Protein AF-A0A1F6BL00-F1 (afdb_monomer_lite)

Secondary structure (DSSP, 8-state):
-PPPGGGG--TTTTPPPHHHHHHHHHHHHHHHHHHHTT-HHHHHHHHHHS---HHHHHHHHHHHHT-HHHHHHHHHHHHHHHHHHHHHHHHHHHHTT--TTGGGSSS---HHHHHHHHHHHHHHHHHHHHHHHTTSS-THHHHHHHHHHHHHHHHHHHHHHHTT-HHHHHHHHHHHHHHHHHHHHHHHHHHHHHHHHHHHHHHHH-

Organism: NCBI:txid1798468

Foldseek 3Di:
DQDDPVVLDDLVVLDDDPVLLQLLLQLLLQLLVCVLVVHVVSNLVSLLRHRQLLLLLQLLSCVLVVPVVSVVSSVVVVVSSLVSLLQSLLVNLQPVPDDLPSLPDRDPLDPVVLLVLLVVLLQLLLQVLQCVLVVVDHSRRNSSSLCSQANNLSSQLSSCVNNVVVVSVVSSVVSNVSSSVSNSNSNNNSNVVSVVVVVVVVVVPD

pLDDT: mean 85.07, std 12.09, range [35.0, 98.19]

InterPro domains:
  IPR005240 Protein of unknown function DUF389 [PF04087] (48-184)

Radius of gyration: 17.92 Å; chains: 1; bounding box: 44×37×56 Å

Structure (mmCIF, N/CA/C/O backbone):
data_AF-A0A1F6BL00-F1
#
_entry.id   AF-A0A1F6BL00-F1
#
loop_
_atom_site.group_PDB
_atom_site.id
_atom_site.type_symbol
_atom_site.label_atom_id
_atom_site.label_alt_id
_atom_site.label_comp_id
_atom_site.label_asym_id
_atom_site.label_entity_id
_atom_site.label_seq_id
_atom_site.pdbx_PDB_ins_code
_atom_site.Cartn_x
_atom_site.Cartn_y
_atom_site.Cartn_z
_atom_site.occupancy
_atom_site.B_iso_or_equiv
_atom_site.auth_seq_id
_atom_site.auth_comp_id
_atom_site.auth_asym_id
_atom_site.auth_atom_id
_atom_site.pdbx_PDB_model_num
ATOM 1 N N . MET A 1 1 ? -15.575 8.554 29.817 1.00 35.00 1 MET A N 1
ATOM 2 C CA . MET A 1 1 ? -16.324 8.375 28.561 1.00 35.00 1 MET A CA 1
ATOM 3 C C . MET A 1 1 ? -15.319 7.910 27.518 1.00 35.00 1 MET A C 1
ATOM 5 O O . MET A 1 1 ? -14.426 8.695 27.213 1.00 35.00 1 MET A O 1
ATOM 9 N N . PRO A 1 2 ? -15.315 6.637 27.094 1.00 46.78 2 PRO A N 1
ATOM 10 C CA . PRO A 1 2 ? -14.475 6.239 25.970 1.00 46.78 2 PRO A CA 1
ATOM 11 C C . PRO A 1 2 ? -14.929 7.038 24.741 1.00 46.78 2 PRO A C 1
ATOM 13 O O . PRO A 1 2 ? -16.114 7.071 24.423 1.00 46.78 2 PRO A O 1
ATOM 16 N N . GLN A 1 3 ? -14.002 7.770 24.126 1.00 57.25 3 GLN A N 1
ATOM 17 C CA . GLN A 1 3 ? -14.243 8.497 22.879 1.00 57.25 3 GLN A CA 1
ATOM 18 C C . GLN A 1 3 ? -14.673 7.508 21.795 1.00 57.25 3 GLN A C 1
ATOM 20 O O . GLN A 1 3 ? -14.002 6.490 21.608 1.00 57.25 3 GLN A O 1
ATOM 25 N N . SER A 1 4 ? -15.774 7.790 21.096 1.00 75.00 4 SER A N 1
ATOM 26 C CA . SER A 1 4 ? -16.361 6.848 20.142 1.00 75.00 4 SER A CA 1
ATOM 27 C C . SER A 1 4 ? -15.421 6.595 18.954 1.00 75.00 4 SER A C 1
ATOM 29 O O . SER A 1 4 ? -14.633 7.457 18.556 1.00 75.00 4 SER A O 1
ATOM 31 N N . LEU A 1 5 ? -15.515 5.408 18.342 1.00 81.12 5 LEU A N 1
ATOM 32 C CA . LEU A 1 5 ? -14.782 5.067 17.110 1.00 81.12 5 LEU A CA 1
ATOM 33 C C . LEU A 1 5 ? -15.033 6.059 15.955 1.00 81.12 5 LEU A C 1
ATOM 35 O O . LEU A 1 5 ? -14.251 6.102 15.010 1.00 81.12 5 LEU A O 1
ATOM 39 N N . GLU A 1 6 ? -16.098 6.857 16.022 1.00 77.06 6 GLU A N 1
ATOM 40 C CA . GLU A 1 6 ? -16.396 7.918 15.055 1.00 77.06 6 GLU A CA 1
ATOM 41 C C . GLU A 1 6 ? -15.371 9.059 15.120 1.00 77.06 6 GLU A C 1
ATOM 43 O O . GLU A 1 6 ? -14.956 9.564 14.083 1.00 77.06 6 GLU A O 1
ATOM 48 N N . GLU A 1 7 ? -14.864 9.392 16.312 1.00 78.94 7 GLU A N 1
ATOM 49 C CA . GLU A 1 7 ? -13.822 10.415 16.495 1.00 78.94 7 GLU A CA 1
ATOM 50 C C . GLU A 1 7 ? -12.454 9.980 15.948 1.00 78.94 7 GLU A C 1
ATOM 52 O O . GLU A 1 7 ? -11.500 10.756 15.916 1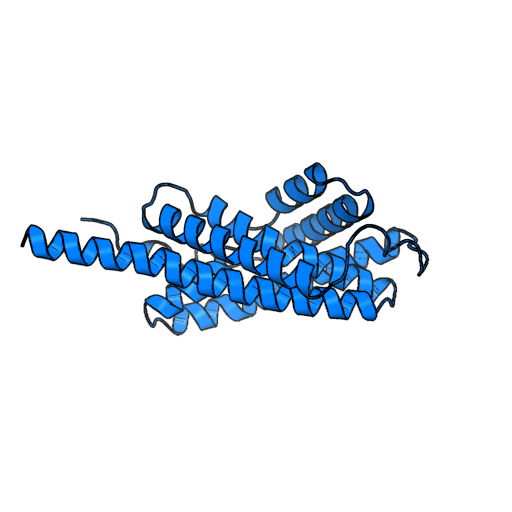.00 78.94 7 GLU A O 1
ATOM 57 N N . LEU A 1 8 ? -12.305 8.706 15.579 1.00 77.56 8 LEU A N 1
ATOM 58 C CA . LEU A 1 8 ? -11.061 8.177 15.035 1.00 77.56 8 LEU A CA 1
ATOM 59 C C . LEU A 1 8 ? -10.798 8.675 13.611 1.00 77.56 8 LEU A C 1
ATOM 61 O O . LEU A 1 8 ? -9.647 8.664 13.180 1.00 77.56 8 LEU A O 1
ATOM 65 N N . PHE A 1 9 ? -11.851 9.059 12.882 1.00 73.88 9 PHE A N 1
ATOM 66 C CA . PHE A 1 9 ? -11.748 9.370 11.466 1.00 73.88 9 PHE A CA 1
ATOM 67 C C . PHE A 1 9 ? -12.466 10.666 11.112 1.00 73.88 9 PHE A C 1
ATOM 69 O O . PHE A 1 9 ? -13.669 10.690 10.861 1.00 73.88 9 PHE A O 1
ATOM 76 N N . ASP A 1 10 ? -11.677 11.728 11.003 1.00 77.19 10 ASP A N 1
ATOM 77 C CA . ASP A 1 10 ? -12.111 12.987 10.418 1.00 77.19 10 ASP A CA 1
ATOM 78 C C . ASP A 1 10 ? -11.733 13.008 8.921 1.00 77.19 10 ASP A C 1
ATOM 80 O O . ASP A 1 10 ? -10.543 13.044 8.582 1.00 77.19 10 ASP A O 1
ATOM 84 N N . PRO A 1 11 ? -12.713 12.948 7.999 1.00 68.06 11 PRO A N 1
ATOM 85 C CA . PRO A 1 11 ? -12.434 12.926 6.569 1.00 68.06 11 PRO A CA 1
ATOM 86 C C . PRO A 1 11 ? -11.696 14.174 6.067 1.00 68.06 11 PRO A C 1
ATOM 88 O O . PRO A 1 11 ? -10.937 14.051 5.105 1.00 68.06 11 PRO A O 1
ATOM 91 N N . GLU A 1 12 ? -11.854 15.338 6.706 1.00 68.00 12 GLU A N 1
ATOM 92 C CA . GLU A 1 12 ? -11.144 16.559 6.301 1.00 68.00 12 GLU A CA 1
ATOM 93 C C . GLU A 1 12 ? -9.665 16.493 6.684 1.00 68.00 12 GLU A C 1
ATOM 95 O O . GLU A 1 12 ? -8.792 16.811 5.872 1.00 68.00 12 GLU A O 1
ATOM 100 N N . LYS A 1 13 ? -9.368 15.976 7.881 1.00 71.38 13 LYS A N 1
ATOM 101 C CA . LYS A 1 13 ? -7.996 15.772 8.368 1.00 71.38 13 LYS A CA 1
ATOM 102 C C . LYS A 1 13 ? -7.203 14.783 7.503 1.00 71.38 13 LYS A C 1
ATOM 104 O O . LYS A 1 13 ? -5.979 14.870 7.415 1.00 71.38 13 LYS A O 1
ATOM 109 N N . HIS A 1 14 ? -7.891 13.842 6.859 1.00 71.81 14 HIS A N 1
ATOM 110 C CA . HIS A 1 14 ? -7.279 12.772 6.066 1.00 71.81 14 HIS A CA 1
ATOM 111 C C . HIS A 1 14 ? -7.378 12.981 4.546 1.00 71.81 14 HIS A C 1
ATOM 113 O O . HIS A 1 14 ? -7.077 12.065 3.772 1.00 71.81 14 HIS A O 1
ATOM 119 N N . ALA A 1 15 ? -7.770 14.176 4.096 1.00 72.19 15 ALA A N 1
ATOM 120 C CA . ALA A 1 15 ? -7.833 14.511 2.681 1.00 72.19 15 ALA A CA 1
ATOM 121 C C . ALA A 1 15 ? -6.426 14.643 2.062 1.00 72.19 15 ALA A C 1
ATOM 123 O O . ALA A 1 15 ? -5.598 15.459 2.468 1.00 72.19 15 ALA A O 1
ATOM 124 N N . LEU A 1 16 ? -6.154 13.854 1.019 1.00 78.00 16 LEU A N 1
ATOM 125 C CA . LEU A 1 16 ? -4.871 13.877 0.315 1.00 78.00 16 LEU A CA 1
ATOM 126 C C . LEU A 1 16 ? -4.790 15.055 -0.671 1.00 78.00 16 LEU A C 1
ATOM 128 O O . LEU A 1 16 ? -5.561 15.147 -1.631 1.00 78.00 16 LEU A O 1
ATOM 132 N N . THR A 1 17 ? -3.806 15.927 -0.451 1.00 85.50 17 THR A N 1
ATOM 133 C CA . THR A 1 17 ? -3.470 17.083 -1.309 1.00 85.50 17 THR A CA 1
ATOM 134 C C . THR A 1 17 ? -2.428 16.748 -2.391 1.00 85.50 17 THR A C 1
ATOM 136 O O . THR A 1 17 ? -1.830 15.674 -2.389 1.00 85.50 17 THR A O 1
ATOM 139 N N . GLY A 1 18 ? -2.159 17.693 -3.304 1.00 85.38 18 GLY A N 1
ATOM 140 C CA . GLY A 1 18 ? -1.158 17.556 -4.377 1.00 85.38 18 GLY A CA 1
ATOM 141 C C . GLY A 1 18 ? 0.226 17.095 -3.902 1.00 85.38 18 GLY A C 1
ATOM 142 O O . GLY A 1 18 ? 0.798 16.169 -4.475 1.00 85.38 18 GLY A O 1
ATOM 143 N N . GLY A 1 19 ? 0.733 17.691 -2.816 1.00 88.50 19 GLY A N 1
ATOM 144 C CA . GLY A 1 19 ? 2.036 17.333 -2.244 1.00 88.50 19 GLY A CA 1
ATOM 145 C C . GLY A 1 19 ? 2.097 15.890 -1.739 1.00 88.50 19 GLY A C 1
ATOM 146 O O . GLY A 1 19 ? 3.115 15.223 -1.904 1.00 88.50 19 GLY A O 1
ATOM 147 N N . HIS A 1 20 ? 0.986 15.368 -1.213 1.00 89.75 20 HIS A N 1
ATOM 148 C CA . HIS A 1 20 ? 0.900 13.974 -0.786 1.00 89.75 20 HIS A CA 1
ATOM 149 C C . HIS A 1 20 ? 1.040 13.021 -1.979 1.00 89.75 20 HIS A C 1
ATOM 151 O O . HIS A 1 20 ? 1.825 12.080 -1.916 1.00 89.75 20 HIS A O 1
ATOM 157 N N . TYR A 1 21 ? 0.353 13.279 -3.096 1.00 89.44 21 TYR A N 1
ATOM 158 C CA . TYR A 1 21 ? 0.489 12.439 -4.294 1.00 89.44 21 TYR A CA 1
ATOM 159 C C . TYR A 1 21 ? 1.909 12.475 -4.871 1.00 89.44 21 TYR A C 1
ATOM 161 O O . TYR A 1 21 ? 2.414 11.446 -5.314 1.00 89.44 21 TYR A O 1
ATOM 169 N N . PHE A 1 22 ? 2.579 13.629 -4.821 1.00 91.50 22 PHE A N 1
ATOM 170 C CA . PHE A 1 22 ? 3.981 13.742 -5.227 1.00 91.50 22 PHE A CA 1
ATOM 171 C C . PHE A 1 22 ? 4.908 12.897 -4.340 1.00 91.50 22 PHE A C 1
ATOM 173 O O . PHE A 1 22 ? 5.698 12.106 -4.853 1.00 91.50 22 PHE A O 1
ATOM 180 N N . LEU A 1 23 ? 4.761 12.992 -3.014 1.00 92.12 23 LEU A N 1
ATOM 181 C CA . LEU A 1 23 ? 5.505 12.152 -2.068 1.00 92.12 23 LEU A CA 1
ATOM 182 C C . LEU A 1 23 ? 5.218 10.664 -2.269 1.00 92.12 23 LEU A C 1
ATOM 184 O O . LEU A 1 23 ? 6.126 9.847 -2.165 1.00 92.12 23 LEU A O 1
ATOM 188 N N . LEU A 1 24 ? 3.978 10.303 -2.598 1.00 92.50 24 LEU A N 1
ATOM 189 C CA . LEU A 1 24 ? 3.611 8.921 -2.881 1.00 92.50 24 LEU A CA 1
ATOM 190 C C . LEU A 1 24 ? 4.286 8.394 -4.155 1.00 92.50 24 LEU A C 1
ATOM 192 O O . LEU A 1 24 ? 4.748 7.255 -4.175 1.00 92.50 24 LEU A O 1
ATOM 196 N N . ALA A 1 25 ? 4.391 9.219 -5.199 1.00 93.75 25 ALA A N 1
ATOM 197 C CA . ALA A 1 25 ? 5.130 8.865 -6.406 1.00 93.75 25 ALA A CA 1
ATOM 198 C C . ALA A 1 25 ? 6.631 8.673 -6.115 1.00 93.75 25 ALA A C 1
ATOM 200 O O . ALA A 1 25 ? 7.215 7.684 -6.559 1.00 93.75 25 ALA A O 1
ATOM 201 N N . LEU A 1 26 ? 7.246 9.559 -5.320 1.00 94.56 26 LEU A N 1
ATOM 202 C CA . LEU A 1 26 ? 8.646 9.416 -4.896 1.00 94.56 26 LEU A CA 1
ATOM 203 C C . LEU A 1 26 ? 8.867 8.182 -4.013 1.00 94.56 26 LEU A C 1
ATOM 205 O O . LEU A 1 26 ? 9.818 7.436 -4.227 1.00 94.56 26 LEU A O 1
ATOM 209 N N . SER A 1 27 ? 7.976 7.938 -3.053 1.00 94.38 27 SER A N 1
ATOM 210 C CA . SER A 1 27 ? 7.999 6.744 -2.206 1.00 94.38 27 SER A CA 1
ATOM 211 C C . SER A 1 27 ? 7.933 5.470 -3.048 1.00 94.38 27 SER A C 1
ATOM 213 O O . SER A 1 27 ? 8.753 4.573 -2.870 1.00 94.38 27 SER A O 1
ATOM 215 N N . SER A 1 28 ? 7.022 5.420 -4.023 1.00 94.81 28 SER A N 1
ATOM 216 C CA . SER A 1 28 ? 6.902 4.293 -4.949 1.00 94.81 28 SER A CA 1
ATOM 217 C C . SER A 1 28 ? 8.176 4.066 -5.768 1.00 94.81 28 SER A C 1
ATOM 219 O O . SER A 1 28 ? 8.603 2.926 -5.933 1.00 94.81 28 SER A O 1
ATOM 221 N N . LEU A 1 29 ? 8.839 5.137 -6.215 1.00 94.12 29 LEU A N 1
ATOM 222 C CA . LEU A 1 29 ? 10.131 5.051 -6.901 1.00 94.12 29 LEU A CA 1
ATOM 223 C C . LEU A 1 29 ? 11.217 4.447 -5.992 1.00 94.12 29 LEU A C 1
ATOM 225 O O . LEU A 1 29 ? 11.959 3.567 -6.425 1.00 94.12 29 LEU A O 1
ATOM 229 N N . ILE A 1 30 ? 11.282 4.867 -4.724 1.00 94.25 30 ILE A N 1
ATOM 230 C CA . ILE A 1 30 ? 12.222 4.318 -3.728 1.00 94.25 30 ILE A CA 1
ATOM 231 C C . ILE A 1 30 ? 11.914 2.845 -3.442 1.00 94.25 30 ILE A C 1
ATOM 233 O O . ILE A 1 30 ? 12.826 2.025 -3.382 1.00 94.25 30 ILE A O 1
ATOM 237 N N . ILE A 1 31 ? 10.637 2.492 -3.292 1.00 93.56 31 ILE A N 1
ATOM 238 C CA . ILE A 1 31 ? 10.197 1.112 -3.066 1.00 93.56 31 ILE A CA 1
ATOM 239 C C . ILE A 1 31 ? 10.563 0.233 -4.263 1.00 93.56 31 ILE A C 1
ATOM 241 O O . ILE A 1 31 ? 11.129 -0.840 -4.068 1.00 93.56 31 ILE A O 1
ATOM 245 N N . ALA A 1 32 ? 10.309 0.695 -5.489 1.00 91.88 32 ALA A N 1
ATOM 246 C CA . ALA A 1 32 ? 10.703 -0.009 -6.705 1.00 91.88 32 ALA A CA 1
ATOM 247 C C . ALA A 1 32 ? 12.224 -0.234 -6.753 1.00 91.88 32 ALA A C 1
ATOM 249 O O . ALA A 1 32 ? 12.662 -1.347 -7.036 1.00 91.88 32 ALA A O 1
ATOM 250 N N . ALA A 1 33 ? 13.024 0.772 -6.384 1.00 90.81 33 ALA A N 1
ATOM 251 C CA . ALA A 1 33 ? 14.474 0.632 -6.262 1.00 90.81 33 ALA A CA 1
ATOM 252 C C . ALA A 1 33 ? 14.879 -0.387 -5.184 1.00 90.81 33 ALA A C 1
ATOM 254 O O . ALA A 1 33 ? 15.730 -1.241 -5.425 1.00 90.81 33 ALA A O 1
ATOM 255 N N . GLY A 1 34 ? 14.256 -0.341 -4.005 1.00 90.31 34 GLY A N 1
ATOM 256 C CA . GLY A 1 34 ? 14.514 -1.291 -2.924 1.00 90.31 34 GLY A CA 1
ATOM 257 C C . GLY A 1 34 ? 14.212 -2.732 -3.331 1.00 90.31 34 GLY A C 1
ATOM 258 O O . GLY A 1 34 ? 15.030 -3.618 -3.098 1.00 90.31 34 GLY A O 1
ATOM 259 N N . LEU A 1 35 ? 13.084 -2.961 -4.005 1.00 87.94 35 LEU A N 1
ATOM 260 C CA . LEU A 1 35 ? 12.719 -4.272 -4.544 1.00 87.94 35 LEU A CA 1
ATOM 261 C C . LEU A 1 35 ? 13.696 -4.724 -5.633 1.00 87.94 35 LEU A C 1
ATOM 263 O O . LEU A 1 35 ? 14.128 -5.873 -5.618 1.00 87.94 35 LEU A O 1
ATOM 267 N N . PHE A 1 36 ? 14.102 -3.812 -6.519 1.00 85.06 36 PHE A N 1
ATOM 268 C CA . PHE A 1 36 ? 15.066 -4.088 -7.583 1.00 85.06 36 PHE A CA 1
ATOM 269 C C . PHE A 1 36 ? 16.427 -4.549 -7.044 1.00 85.06 36 PHE A C 1
ATOM 271 O O . PHE A 1 36 ? 17.019 -5.483 -7.575 1.00 85.06 36 PHE A O 1
ATOM 278 N N . PHE A 1 37 ? 16.906 -3.942 -5.956 1.00 85.25 37 PHE A N 1
ATOM 279 C CA . PHE A 1 37 ? 18.166 -4.329 -5.314 1.00 85.25 37 PHE A CA 1
ATOM 280 C C . PHE A 1 37 ? 18.018 -5.429 -4.248 1.00 85.25 37 PHE A C 1
ATOM 282 O O . PHE A 1 37 ? 19.012 -5.796 -3.622 1.00 85.25 37 PHE A O 1
ATOM 289 N N . GLY A 1 38 ? 16.807 -5.940 -3.991 1.00 84.81 38 GLY A N 1
ATOM 290 C CA . GLY A 1 38 ? 16.558 -6.917 -2.922 1.00 84.81 38 GLY A CA 1
ATOM 291 C C . GLY A 1 38 ? 16.803 -6.369 -1.506 1.00 84.81 38 GLY A C 1
ATOM 292 O O . GLY A 1 38 ? 17.195 -7.107 -0.604 1.00 84.81 38 GLY A O 1
ATOM 293 N N . ARG A 1 39 ? 16.610 -5.061 -1.301 1.00 87.00 39 ARG A N 1
ATOM 294 C CA . ARG A 1 39 ? 16.911 -4.318 -0.067 1.00 87.00 39 ARG A CA 1
ATOM 295 C C . ARG A 1 39 ? 15.633 -3.946 0.683 1.00 87.00 39 ARG A C 1
ATOM 297 O O . ARG A 1 39 ? 15.030 -2.900 0.440 1.00 87.00 39 ARG A O 1
ATOM 304 N N . LEU A 1 40 ? 15.230 -4.803 1.624 1.00 87.56 40 LEU A N 1
ATOM 305 C CA . LEU A 1 40 ? 14.034 -4.585 2.452 1.00 87.56 40 LEU A CA 1
ATOM 306 C C . LEU A 1 40 ? 14.115 -3.306 3.299 1.00 87.56 40 LEU A C 1
ATOM 308 O O . LEU A 1 40 ? 13.099 -2.655 3.516 1.00 87.56 40 LEU A O 1
ATOM 312 N N . ASP A 1 41 ? 15.310 -2.911 3.734 1.00 91.31 41 ASP A N 1
ATOM 313 C CA . ASP A 1 41 ? 15.555 -1.662 4.458 1.00 91.31 41 ASP A CA 1
ATOM 314 C C . ASP A 1 41 ? 15.176 -0.423 3.629 1.00 91.31 41 ASP A C 1
ATOM 316 O O . ASP A 1 41 ? 14.561 0.509 4.148 1.00 91.31 41 ASP A O 1
ATOM 320 N N . VAL A 1 42 ? 15.452 -0.445 2.321 1.00 92.31 42 VAL A N 1
ATOM 321 C CA . VAL A 1 42 ? 15.067 0.629 1.390 1.00 92.31 42 VAL A CA 1
ATOM 322 C C . VAL A 1 42 ? 13.559 0.625 1.137 1.00 92.31 42 VAL A C 1
ATOM 324 O O . VAL A 1 42 ? 12.945 1.689 1.108 1.00 92.31 42 VAL A O 1
ATOM 327 N N . VAL A 1 43 ? 12.940 -0.555 1.014 1.00 90.31 43 VAL A N 1
ATOM 328 C CA . VAL A 1 43 ? 11.478 -0.684 0.861 1.00 90.31 43 VAL A CA 1
ATOM 329 C C . VAL A 1 43 ? 10.749 -0.105 2.074 1.00 90.31 43 VAL A C 1
ATOM 331 O O . VAL A 1 43 ? 9.826 0.696 1.920 1.00 90.31 43 VAL A O 1
ATOM 334 N N . VAL A 1 44 ? 11.191 -0.458 3.283 1.00 90.31 44 VAL A N 1
ATOM 335 C CA . VAL A 1 44 ? 10.625 0.067 4.533 1.00 90.31 44 VAL A CA 1
ATOM 336 C C . VAL A 1 44 ? 10.854 1.577 4.645 1.00 90.31 44 VAL A C 1
ATOM 338 O O . VAL A 1 44 ? 9.929 2.305 4.998 1.00 90.31 44 VAL A O 1
ATOM 341 N N . GLY A 1 45 ? 12.047 2.069 4.295 1.00 90.56 45 GLY A N 1
ATOM 342 C CA . GLY A 1 45 ? 12.347 3.503 4.280 1.00 90.56 45 GLY A CA 1
ATOM 343 C C . GLY A 1 45 ? 11.469 4.291 3.303 1.00 90.56 45 GLY A C 1
ATOM 344 O O . GLY A 1 45 ? 10.918 5.327 3.669 1.00 90.56 45 GLY A O 1
ATOM 345 N N . GLY A 1 46 ? 11.272 3.774 2.087 1.00 91.31 46 GLY A N 1
ATOM 346 C CA . GLY A 1 46 ? 10.369 4.363 1.099 1.00 91.31 46 GLY A CA 1
ATOM 347 C C . GLY A 1 46 ? 8.931 4.415 1.604 1.00 91.31 46 GLY A C 1
ATOM 348 O O . GLY A 1 46 ? 8.275 5.450 1.476 1.00 91.31 46 GLY A O 1
ATOM 349 N N . ALA A 1 47 ? 8.470 3.347 2.255 1.00 90.62 47 ALA A N 1
ATOM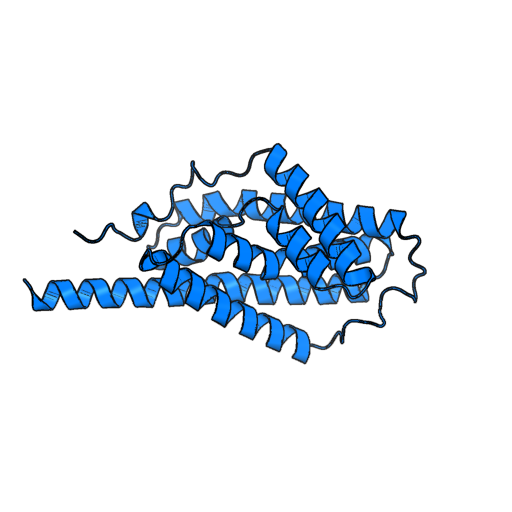 350 C CA . ALA A 1 47 ? 7.164 3.325 2.894 1.00 90.62 47 ALA A CA 1
ATOM 351 C C . ALA A 1 47 ? 7.050 4.429 3.973 1.00 90.62 47 ALA A C 1
ATOM 353 O O . ALA A 1 47 ? 6.095 5.192 3.986 1.00 90.62 47 ALA A O 1
ATOM 354 N N . LEU A 1 48 ? 8.046 4.633 4.834 1.00 89.38 48 LEU A N 1
ATOM 355 C CA . LEU A 1 48 ? 7.963 5.671 5.877 1.00 89.38 48 LEU A CA 1
ATOM 356 C C . LEU A 1 48 ? 7.798 7.112 5.348 1.00 89.38 48 LEU A C 1
ATOM 358 O O . LEU A 1 48 ? 7.282 7.961 6.071 1.00 89.38 48 LEU A O 1
ATOM 362 N N . ILE A 1 49 ? 8.219 7.393 4.110 1.00 85.19 49 ILE A N 1
ATOM 363 C CA . ILE A 1 49 ? 8.169 8.735 3.496 1.00 85.19 49 ILE A CA 1
ATOM 364 C C . ILE A 1 49 ? 6.787 9.052 2.895 1.00 85.19 49 ILE A C 1
ATOM 366 O O . ILE A 1 49 ? 6.459 10.216 2.652 1.00 85.19 49 ILE A O 1
ATOM 370 N N . MET A 1 50 ? 5.966 8.036 2.621 1.00 80.12 50 MET A N 1
ATOM 371 C CA . MET A 1 50 ? 4.694 8.230 1.926 1.00 80.12 50 MET A CA 1
ATOM 372 C C . MET A 1 50 ? 3.657 8.962 2.788 1.00 80.12 50 MET A C 1
ATOM 374 O O . MET A 1 50 ? 3.665 8.848 4.016 1.00 80.12 50 MET A O 1
ATOM 378 N N . PRO A 1 51 ? 2.698 9.669 2.162 1.00 76.25 51 PRO A N 1
ATOM 379 C CA . PRO A 1 51 ? 1.540 10.164 2.888 1.00 76.25 51 PRO A CA 1
ATOM 380 C C . PRO A 1 51 ? 0.764 9.002 3.516 1.00 76.25 51 PRO A C 1
ATOM 382 O O . PRO A 1 51 ? 0.544 7.961 2.893 1.00 76.25 51 PRO A O 1
ATOM 385 N N . ILE A 1 52 ? 0.328 9.197 4.756 1.00 72.81 52 ILE A N 1
ATOM 386 C CA . ILE A 1 52 ? -0.339 8.172 5.555 1.00 72.81 52 ILE A CA 1
ATOM 387 C C . ILE A 1 52 ? -1.635 7.719 4.842 1.00 72.81 52 ILE A C 1
ATOM 389 O O . ILE A 1 52 ? -2.583 8.495 4.718 1.00 72.81 52 ILE A O 1
ATOM 393 N N . LEU A 1 53 ? -1.720 6.453 4.402 1.00 79.81 53 LEU A N 1
ATOM 394 C CA . LEU A 1 53 ? -2.910 5.895 3.726 1.00 79.81 53 LEU A CA 1
ATOM 395 C C . LEU A 1 53 ? -4.000 5.451 4.717 1.00 79.81 53 LEU A C 1
ATOM 397 O O . LEU A 1 53 ? -4.580 4.370 4.593 1.00 79.81 53 LEU A O 1
ATOM 401 N N . VAL A 1 54 ? -4.315 6.302 5.699 1.00 81.06 54 VAL A N 1
ATOM 402 C CA . VAL A 1 54 ? -5.407 6.046 6.659 1.00 81.06 54 VAL A CA 1
ATOM 403 C C . VAL A 1 54 ? -6.742 5.855 5.929 1.00 81.06 54 VAL A C 1
ATOM 405 O O . VAL A 1 54 ? -7.596 5.092 6.375 1.00 81.06 54 VAL A O 1
ATOM 408 N N . SER A 1 55 ? -6.905 6.478 4.756 1.00 81.62 55 SER A N 1
ATOM 409 C CA . SER A 1 55 ? -8.088 6.354 3.895 1.00 81.62 55 SER A CA 1
ATOM 410 C C . SER A 1 55 ? -8.473 4.906 3.560 1.00 81.62 55 SER A C 1
ATOM 412 O O . SER A 1 55 ? -9.656 4.627 3.384 1.00 81.62 55 SER A O 1
ATOM 414 N N . ALA A 1 56 ? -7.525 3.962 3.543 1.00 87.38 56 ALA A N 1
ATOM 415 C CA . ALA A 1 56 ? -7.830 2.542 3.366 1.00 87.38 56 ALA A CA 1
ATOM 416 C C . ALA A 1 56 ? -8.585 1.944 4.574 1.00 87.38 56 ALA A C 1
ATOM 418 O O . ALA A 1 56 ? -9.518 1.161 4.399 1.00 87.38 56 ALA A O 1
ATOM 419 N N . TYR A 1 57 ? -8.241 2.361 5.797 1.00 88.62 57 TYR A N 1
ATOM 420 C CA . TYR A 1 57 ? -8.934 1.956 7.028 1.00 88.62 57 TYR A CA 1
ATOM 421 C C . TYR A 1 57 ? -10.292 2.647 7.180 1.00 88.62 57 TYR A C 1
ATOM 423 O O . TYR A 1 57 ? -11.203 2.071 7.774 1.00 88.62 57 TYR A O 1
ATOM 431 N N . ALA A 1 58 ? -10.457 3.838 6.594 1.00 86.56 58 ALA A N 1
ATOM 432 C CA . ALA A 1 58 ? -11.733 4.559 6.546 1.00 86.56 58 ALA A CA 1
ATOM 433 C C . ALA A 1 58 ? -12.860 3.708 5.957 1.00 86.56 58 ALA A C 1
ATOM 435 O O . ALA A 1 58 ? -14.006 3.796 6.386 1.00 86.56 58 ALA A O 1
ATOM 436 N N . VAL A 1 59 ? -12.533 2.876 4.963 1.00 87.12 59 VAL A N 1
ATOM 437 C CA . VAL A 1 59 ? -13.502 1.993 4.311 1.00 87.12 59 VAL A CA 1
ATOM 438 C C . VAL A 1 59 ? -13.964 0.903 5.279 1.00 87.12 59 VAL A C 1
ATOM 440 O O . VAL A 1 59 ? -15.165 0.686 5.409 1.00 87.12 59 VAL A O 1
ATOM 443 N N . GLY A 1 60 ? -13.043 0.256 6.001 1.00 85.62 60 GLY A N 1
ATOM 444 C CA . GLY A 1 60 ? -13.385 -0.759 7.004 1.00 85.62 60 GLY A CA 1
ATOM 445 C C . GLY A 1 60 ? -14.165 -0.180 8.188 1.00 85.62 60 GLY A C 1
ATOM 446 O O . GLY A 1 60 ? -15.174 -0.745 8.608 1.00 85.62 60 GLY A O 1
ATOM 447 N N . LEU A 1 61 ? -13.757 0.993 8.677 1.00 86.38 61 LEU A N 1
ATOM 448 C CA . LEU A 1 61 ? -14.451 1.703 9.750 1.00 86.38 61 LEU A CA 1
ATOM 449 C C . LEU A 1 61 ? -15.843 2.191 9.314 1.00 86.38 61 LEU A C 1
ATOM 451 O O . LEU A 1 61 ? -16.830 1.979 10.015 1.00 86.38 61 LEU A O 1
ATOM 455 N N . GLY A 1 62 ? -15.950 2.780 8.121 1.00 84.50 62 GLY A N 1
ATOM 456 C CA . GLY A 1 62 ? -17.217 3.219 7.540 1.00 84.50 62 GLY A CA 1
ATOM 457 C C . GLY A 1 62 ? -18.187 2.061 7.293 1.00 84.50 62 GLY A C 1
ATOM 458 O O . GLY A 1 62 ? -19.388 2.227 7.500 1.00 84.50 62 GLY A O 1
ATOM 459 N N . ALA A 1 63 ? -17.682 0.876 6.924 1.00 87.38 63 ALA A N 1
ATOM 460 C CA . ALA A 1 63 ? -18.490 -0.341 6.817 1.00 87.38 63 ALA A CA 1
ATOM 461 C C . ALA A 1 63 ? -19.079 -0.744 8.176 1.00 87.38 63 ALA A C 1
ATOM 463 O O . ALA A 1 63 ? -20.265 -1.051 8.261 1.00 87.38 63 ALA A O 1
ATOM 464 N N . LEU A 1 64 ? -18.264 -0.707 9.235 1.00 87.94 64 LEU A N 1
ATOM 465 C CA . LEU A 1 64 ? -18.678 -1.054 10.597 1.00 87.94 64 LEU A CA 1
ATOM 466 C C . LEU A 1 64 ? -19.717 -0.084 11.170 1.00 87.94 64 LEU A C 1
ATOM 468 O O . LEU A 1 64 ? -20.648 -0.502 11.859 1.00 87.94 64 LEU A O 1
ATOM 472 N N . LEU A 1 65 ? -19.548 1.208 10.899 1.00 85.94 65 LEU A N 1
ATOM 473 C CA . LEU A 1 65 ? -20.450 2.257 11.371 1.00 85.94 65 LEU A CA 1
ATOM 474 C C . LEU A 1 65 ? -21.682 2.443 10.468 1.00 85.94 65 LEU A C 1
ATOM 476 O O . LEU A 1 65 ? -22.583 3.202 10.805 1.00 85.94 65 LEU A O 1
ATOM 480 N N . GLY A 1 66 ? -21.741 1.775 9.311 1.00 82.44 66 GLY A N 1
ATOM 481 C CA . GLY A 1 66 ? -22.806 1.974 8.322 1.00 82.44 66 GLY A CA 1
ATOM 482 C C . GLY A 1 66 ? -22.760 3.345 7.629 1.00 82.44 66 GLY A C 1
ATOM 483 O O . GLY A 1 66 ? -23.709 3.729 6.939 1.00 82.44 66 GLY A O 1
ATOM 484 N N . HIS A 1 67 ? -21.660 4.091 7.768 1.00 82.88 67 HIS A N 1
ATOM 485 C CA . HIS A 1 67 ? -21.539 5.454 7.268 1.00 82.88 67 HIS A CA 1
ATOM 486 C C . HIS A 1 67 ? -21.035 5.486 5.817 1.00 82.88 67 HIS A C 1
ATOM 488 O O . HIS A 1 67 ? -19.849 5.654 5.523 1.00 82.88 67 HIS A O 1
ATOM 494 N N . ARG A 1 68 ? -21.972 5.353 4.868 1.00 77.88 68 ARG A N 1
ATOM 495 C CA . ARG A 1 68 ? -21.682 5.339 3.418 1.00 77.88 68 ARG A CA 1
ATOM 496 C C . ARG A 1 68 ? -20.996 6.612 2.903 1.00 77.88 68 ARG A C 1
ATOM 498 O O . ARG A 1 68 ? -20.326 6.557 1.873 1.00 77.88 68 ARG A O 1
ATOM 505 N N . GLY A 1 69 ? -21.168 7.743 3.593 1.00 76.00 69 GLY A N 1
ATOM 506 C CA . GLY A 1 69 ? -20.504 9.008 3.260 1.00 76.00 69 GLY A CA 1
ATOM 507 C C . GLY A 1 69 ? -18.981 8.896 3.342 1.00 76.00 69 GLY A C 1
ATOM 508 O O . GLY A 1 69 ? -18.288 9.267 2.396 1.00 76.00 69 GLY A O 1
ATOM 509 N N . LEU A 1 70 ? -18.480 8.267 4.409 1.00 72.31 70 LEU A N 1
ATOM 510 C CA . LEU A 1 70 ? -17.049 8.070 4.650 1.00 72.31 70 LEU A CA 1
ATOM 511 C C . LEU A 1 70 ? -16.390 7.234 3.547 1.00 72.31 70 LEU A C 1
ATOM 513 O O . LEU A 1 70 ? -15.349 7.597 3.000 1.00 72.31 70 LEU A O 1
ATOM 517 N N . MET A 1 71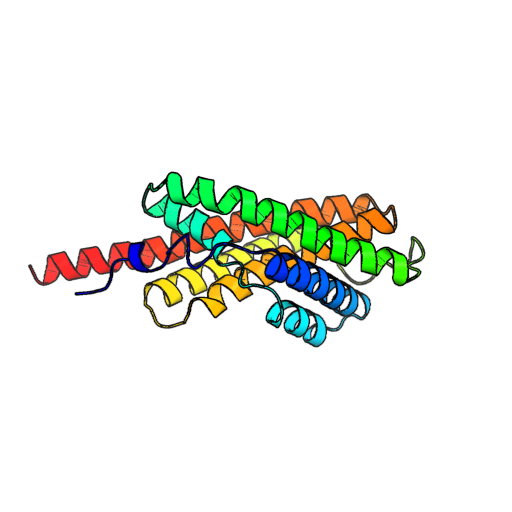 ? -17.056 6.145 3.153 1.00 75.62 71 MET A N 1
ATOM 518 C CA . MET A 1 71 ? -16.586 5.250 2.092 1.00 75.62 71 MET A CA 1
ATOM 519 C C . MET A 1 71 ? -16.501 5.961 0.737 1.00 75.62 71 MET A C 1
ATOM 521 O O . MET A 1 71 ? -15.524 5.801 0.004 1.00 75.62 71 MET A O 1
ATOM 525 N N . ARG A 1 72 ? -17.516 6.770 0.401 1.00 78.12 72 ARG A N 1
ATOM 526 C CA . ARG A 1 72 ? -17.553 7.531 -0.857 1.00 78.12 72 ARG A CA 1
ATOM 527 C C . ARG A 1 72 ? -16.474 8.607 -0.913 1.00 78.12 72 ARG A C 1
ATOM 529 O O . ARG A 1 72 ? -15.938 8.848 -1.990 1.00 78.12 72 ARG A O 1
ATOM 536 N N . HIS A 1 73 ? -16.145 9.223 0.221 1.00 75.38 73 HIS A N 1
ATOM 537 C CA . HIS A 1 73 ? -15.118 10.259 0.289 1.00 75.38 73 HIS A CA 1
ATOM 538 C C . HIS A 1 73 ? -13.696 9.686 0.154 1.00 75.38 73 HIS A C 1
ATOM 540 O O . HIS A 1 73 ? -12.841 10.293 -0.488 1.00 75.38 73 HIS A O 1
ATOM 546 N N . ALA A 1 74 ? -13.449 8.483 0.686 1.00 76.06 74 ALA A N 1
ATOM 547 C CA . ALA A 1 74 ? -12.142 7.826 0.608 1.00 76.06 74 ALA A CA 1
ATOM 548 C C . ALA A 1 74 ? -11.786 7.336 -0.810 1.00 76.06 74 ALA A C 1
ATOM 550 O O . ALA A 1 74 ? -10.625 7.386 -1.221 1.00 76.06 74 ALA A O 1
ATOM 551 N N . TYR A 1 75 ? -12.784 6.892 -1.579 1.00 78.88 75 TYR A N 1
ATOM 552 C CA . TYR A 1 75 ? -12.600 6.269 -2.894 1.00 78.88 75 TYR A CA 1
ATOM 553 C C . TYR A 1 75 ? -11.775 7.092 -3.911 1.00 78.88 75 TYR A C 1
ATOM 555 O O . TYR A 1 75 ? -10.798 6.560 -4.446 1.00 78.88 75 TYR A O 1
ATOM 563 N N . PRO A 1 76 ? -12.080 8.381 -4.184 1.00 79.56 76 PRO A N 1
ATOM 564 C CA . PRO A 1 76 ? -11.301 9.170 -5.140 1.00 79.56 76 PRO A CA 1
ATOM 565 C C . PRO A 1 76 ? -9.850 9.388 -4.691 1.00 79.56 76 PRO A C 1
ATOM 567 O O . PRO A 1 76 ? -8.955 9.425 -5.537 1.00 79.56 76 PRO A O 1
ATOM 570 N N . GLY A 1 77 ? -9.603 9.506 -3.382 1.00 78.38 77 GLY A N 1
ATOM 571 C CA . GLY A 1 77 ? -8.252 9.619 -2.830 1.00 78.38 77 GLY A CA 1
ATOM 572 C C . GLY A 1 77 ? -7.436 8.348 -3.061 1.00 78.38 77 GLY A C 1
ATOM 573 O O . GLY A 1 77 ? -6.297 8.428 -3.509 1.00 78.38 77 GLY A O 1
ATOM 574 N N . ILE A 1 78 ? -8.041 7.176 -2.846 1.00 80.88 78 ILE A N 1
ATOM 575 C CA . ILE A 1 78 ? -7.402 5.872 -3.082 1.00 80.88 78 ILE A CA 1
ATOM 576 C C . ILE A 1 78 ? -7.018 5.708 -4.557 1.00 80.88 78 ILE A C 1
ATOM 578 O O . ILE A 1 78 ? -5.881 5.349 -4.849 1.00 80.88 78 ILE A O 1
ATOM 582 N N . ILE A 1 79 ? -7.916 6.031 -5.496 1.00 85.94 79 ILE A N 1
ATOM 583 C CA . ILE A 1 79 ? -7.614 5.925 -6.934 1.00 85.94 79 ILE A CA 1
ATOM 584 C C . ILE A 1 79 ? -6.464 6.851 -7.332 1.00 85.94 79 ILE A C 1
ATOM 586 O O . ILE A 1 79 ? -5.541 6.424 -8.023 1.00 85.94 79 ILE A O 1
ATOM 590 N N . LYS A 1 80 ? -6.493 8.117 -6.902 1.00 86.25 80 LYS A N 1
ATOM 591 C CA . LYS A 1 80 ? -5.416 9.071 -7.211 1.00 86.25 80 LYS A CA 1
ATOM 592 C C . LYS A 1 80 ? -4.086 8.624 -6.616 1.00 86.25 80 LYS A C 1
ATOM 594 O O . LYS A 1 80 ? -3.065 8.707 -7.293 1.00 86.25 80 LYS A O 1
ATOM 599 N N . SER A 1 81 ? -4.107 8.091 -5.395 1.00 85.38 81 SER A N 1
ATOM 600 C CA . SER A 1 81 ? -2.939 7.468 -4.780 1.00 85.38 81 SER A CA 1
ATOM 601 C C . SER A 1 81 ? -2.424 6.298 -5.609 1.00 85.38 81 SER A C 1
ATOM 603 O O . SER A 1 81 ? -1.220 6.179 -5.827 1.00 85.38 81 SER A O 1
ATOM 605 N N . PHE A 1 82 ? -3.330 5.472 -6.134 1.00 90.06 82 PHE A N 1
ATOM 606 C CA . PHE A 1 82 ? -2.947 4.333 -6.954 1.00 90.06 82 PHE A CA 1
ATOM 607 C C . PHE A 1 82 ? -2.263 4.769 -8.252 1.00 90.06 82 PHE A C 1
ATOM 609 O O . PHE A 1 82 ? -1.217 4.246 -8.625 1.00 90.06 82 PHE A O 1
ATOM 616 N N . LEU A 1 83 ? -2.806 5.788 -8.912 1.00 91.94 83 LEU A N 1
ATOM 617 C CA . LEU A 1 83 ? -2.200 6.348 -10.116 1.00 91.94 83 LEU A CA 1
ATOM 618 C C . LEU A 1 83 ? -0.835 6.984 -9.829 1.00 91.94 83 LEU A C 1
ATOM 620 O O . LEU A 1 83 ? 0.105 6.766 -10.588 1.00 91.94 83 LEU A O 1
ATOM 624 N N . ALA A 1 84 ? -0.703 7.729 -8.730 1.00 91.62 84 ALA A N 1
ATOM 625 C CA . ALA A 1 84 ? 0.555 8.371 -8.358 1.00 91.62 84 ALA A CA 1
ATOM 626 C C . ALA A 1 84 ? 1.664 7.352 -8.051 1.00 91.62 84 ALA A C 1
ATOM 628 O O . ALA A 1 84 ? 2.777 7.479 -8.562 1.00 91.62 84 ALA A O 1
ATOM 629 N N . ALA A 1 85 ? 1.367 6.308 -7.272 1.00 92.62 85 ALA A N 1
ATOM 630 C CA . ALA A 1 85 ? 2.348 5.264 -6.996 1.00 92.62 85 ALA A CA 1
ATOM 631 C C . ALA A 1 85 ? 2.654 4.414 -8.243 1.00 92.62 85 ALA A C 1
ATOM 633 O O . ALA A 1 85 ? 3.824 4.131 -8.496 1.00 92.62 85 ALA A O 1
ATOM 634 N N . ALA A 1 86 ? 1.668 4.085 -9.083 1.00 93.81 86 ALA A N 1
ATOM 635 C CA . ALA A 1 86 ? 1.933 3.404 -10.353 1.00 93.81 86 ALA A CA 1
ATOM 636 C C . ALA A 1 86 ? 2.838 4.242 -11.273 1.00 93.81 86 ALA A C 1
ATOM 638 O O . ALA A 1 86 ? 3.765 3.706 -11.876 1.00 93.81 86 ALA A O 1
ATOM 639 N N . ALA A 1 87 ? 2.626 5.561 -11.334 1.00 95.12 87 ALA A N 1
ATOM 640 C CA . ALA A 1 87 ? 3.484 6.474 -12.085 1.00 95.12 87 ALA A CA 1
ATOM 641 C C . ALA A 1 87 ? 4.922 6.489 -11.541 1.00 95.12 87 ALA A C 1
ATOM 643 O O . ALA A 1 87 ? 5.863 6.407 -12.324 1.00 95.12 87 ALA A O 1
ATOM 644 N N . GLY A 1 88 ? 5.105 6.525 -10.217 1.00 93.81 88 GLY A N 1
ATOM 645 C CA . GLY A 1 88 ? 6.428 6.442 -9.586 1.00 93.81 88 GLY A CA 1
ATOM 646 C C . GLY A 1 88 ? 7.189 5.157 -9.934 1.00 93.81 88 GLY A C 1
ATOM 647 O O . GLY A 1 88 ? 8.357 5.209 -10.318 1.00 93.81 88 GLY A O 1
ATOM 648 N N . GLY A 1 89 ? 6.506 4.010 -9.883 1.00 93.12 89 GLY A N 1
ATOM 649 C CA . GLY A 1 89 ? 7.079 2.724 -10.288 1.00 93.12 89 GLY A CA 1
ATOM 650 C C . GLY A 1 89 ? 7.386 2.662 -11.787 1.00 93.12 89 GLY A C 1
ATOM 651 O O . GLY A 1 89 ? 8.456 2.211 -12.190 1.00 93.12 89 GLY A O 1
ATOM 652 N N . ALA A 1 90 ? 6.491 3.188 -12.628 1.00 93.56 90 ALA A N 1
ATOM 653 C CA . ALA A 1 90 ? 6.714 3.261 -14.069 1.00 93.56 90 ALA A CA 1
ATOM 654 C C . ALA A 1 90 ? 7.943 4.111 -14.412 1.00 93.56 90 ALA A C 1
ATOM 656 O O . ALA A 1 90 ? 8.769 3.675 -15.215 1.00 93.56 90 ALA A O 1
ATOM 657 N N . LEU A 1 91 ? 8.104 5.270 -13.761 1.00 94.69 91 LEU A N 1
ATOM 658 C CA . LEU A 1 91 ? 9.292 6.115 -13.890 1.00 94.69 91 LEU A CA 1
ATOM 659 C C . LEU A 1 91 ? 10.560 5.341 -13.529 1.00 94.69 91 LEU A C 1
ATOM 661 O O . LEU A 1 91 ? 11.506 5.353 -14.311 1.00 94.69 91 LEU A O 1
ATOM 665 N N . PHE A 1 92 ? 10.567 4.618 -12.403 1.00 92.94 92 PHE A N 1
ATOM 666 C CA . PHE A 1 92 ? 11.705 3.771 -12.046 1.00 92.94 92 PHE A CA 1
ATOM 667 C C . PHE A 1 92 ? 12.036 2.766 -13.158 1.00 92.94 92 PHE A C 1
ATOM 669 O O . PHE A 1 92 ? 13.184 2.695 -13.584 1.00 92.94 92 PHE A O 1
ATOM 676 N N . GLY A 1 93 ? 11.036 2.045 -13.677 1.00 90.25 93 GLY A N 1
ATOM 677 C CA . GLY A 1 93 ? 11.243 1.057 -14.741 1.00 90.25 93 GLY A CA 1
ATOM 678 C C . GLY A 1 93 ? 11.735 1.646 -16.074 1.00 90.25 93 GLY A C 1
ATOM 679 O O . GLY A 1 93 ? 12.427 0.955 -16.815 1.00 90.25 93 GLY A O 1
ATOM 680 N N . LEU A 1 94 ? 11.436 2.919 -16.371 1.00 90.56 94 LEU A N 1
ATOM 681 C CA . LEU A 1 94 ? 12.001 3.618 -17.534 1.00 90.56 94 LEU A CA 1
ATOM 682 C C . LEU A 1 94 ? 13.492 3.935 -17.344 1.00 90.56 94 LEU A C 1
ATOM 684 O O . LEU A 1 94 ? 14.272 3.795 -18.283 1.00 90.56 94 LEU A O 1
ATOM 688 N N . PHE A 1 95 ? 13.891 4.367 -16.144 1.00 88.44 95 PHE A N 1
ATOM 689 C CA . PHE A 1 95 ? 15.272 4.774 -15.853 1.00 88.44 95 PHE A CA 1
ATOM 690 C C . PHE A 1 95 ? 16.205 3.614 -15.518 1.00 88.44 95 PHE A C 1
ATOM 692 O O . PHE A 1 95 ? 17.409 3.716 -15.739 1.00 88.44 95 PHE A O 1
ATOM 699 N N . SER A 1 96 ? 15.678 2.515 -14.984 1.00 83.19 96 SER A N 1
ATOM 700 C CA . SER A 1 96 ? 16.481 1.379 -14.527 1.00 83.19 96 SER A CA 1
ATOM 701 C C . SER A 1 96 ? 17.165 0.610 -15.662 1.00 83.19 96 SER A C 1
ATOM 703 O O . SER A 1 96 ? 18.004 -0.245 -15.389 1.00 83.19 96 SER A O 1
ATOM 705 N N . GLY A 1 97 ? 16.819 0.880 -16.929 1.00 70.81 97 GLY A N 1
ATOM 706 C CA . GLY A 1 97 ? 17.380 0.169 -18.080 1.00 70.81 97 GLY A CA 1
ATOM 707 C C . GLY A 1 97 ? 17.079 -1.333 -18.049 1.00 70.81 97 GLY A C 1
ATOM 708 O O . GLY A 1 97 ? 17.846 -2.126 -18.593 1.00 70.81 97 GLY A O 1
ATOM 709 N N . MET A 1 98 ? 15.995 -1.735 -17.371 1.00 64.56 98 MET A N 1
ATOM 710 C CA . MET A 1 98 ? 15.610 -3.132 -17.191 1.00 64.56 98 MET A CA 1
ATOM 711 C C . MET A 1 98 ? 15.414 -3.814 -18.549 1.00 64.56 98 MET A C 1
ATOM 713 O O . MET A 1 98 ? 14.418 -3.598 -19.239 1.00 64.56 98 MET A O 1
ATOM 717 N N . ASN A 1 99 ? 16.357 -4.688 -18.916 1.00 56.78 99 ASN A N 1
ATOM 718 C CA . ASN A 1 99 ? 16.122 -5.680 -19.958 1.00 56.78 99 ASN A CA 1
ATOM 719 C C . ASN A 1 99 ? 14.918 -6.535 -19.551 1.00 56.78 99 ASN A C 1
ATOM 721 O O . ASN A 1 99 ? 14.770 -6.877 -18.375 1.00 56.78 99 ASN A O 1
ATOM 725 N N . ARG A 1 100 ? 14.102 -6.925 -20.538 1.00 54.53 100 ARG A N 1
ATOM 726 C CA . ARG A 1 100 ? 12.869 -7.719 -20.366 1.00 54.53 100 ARG A CA 1
ATOM 727 C C . ARG A 1 100 ? 13.035 -8.976 -19.494 1.00 54.53 100 ARG A C 1
ATOM 729 O O . ARG A 1 100 ? 12.038 -9.473 -18.989 1.00 54.53 100 ARG A O 1
ATOM 736 N N . GLU A 1 101 ? 14.261 -9.474 -19.312 1.00 47.78 101 GLU A N 1
ATOM 737 C CA . GLU A 1 101 ? 14.570 -10.680 -18.532 1.00 47.78 101 GLU A CA 1
ATOM 738 C C . GLU A 1 101 ? 15.110 -10.432 -17.110 1.00 47.78 101 GLU A C 1
ATOM 740 O O . GLU A 1 101 ? 14.937 -11.293 -16.252 1.00 47.78 101 GLU A O 1
ATOM 745 N N . LEU A 1 102 ? 15.717 -9.275 -16.800 1.00 48.88 102 LEU A N 1
ATOM 746 C CA . LEU A 1 102 ? 16.349 -9.051 -15.481 1.00 48.88 102 LEU A CA 1
ATOM 747 C C . LEU A 1 102 ? 15.349 -8.734 -14.359 1.00 48.88 102 LEU A C 1
ATOM 749 O O . LEU A 1 102 ? 15.687 -8.807 -13.181 1.00 48.88 102 LEU A O 1
ATOM 753 N N . ALA A 1 103 ? 14.116 -8.387 -14.710 1.00 50.44 103 ALA A N 1
ATOM 754 C CA . ALA A 1 103 ? 13.115 -7.894 -13.775 1.00 50.44 103 ALA A CA 1
ATOM 755 C C . ALA A 1 103 ? 12.499 -8.964 -12.850 1.00 50.44 103 ALA A C 1
ATOM 757 O O . ALA A 1 103 ? 11.792 -8.606 -11.912 1.00 50.44 103 ALA A O 1
ATOM 758 N N . PHE A 1 104 ? 12.731 -10.259 -13.104 1.00 49.50 104 PHE A N 1
ATOM 759 C CA . PHE A 1 104 ? 11.803 -11.311 -12.657 1.00 49.50 104 PHE A CA 1
ATOM 760 C C . PHE A 1 104 ? 12.382 -12.420 -11.782 1.00 49.50 104 PHE A C 1
ATOM 762 O O . PHE A 1 104 ? 11.659 -13.350 -11.440 1.00 49.50 104 PHE A O 1
ATOM 769 N N . LEU A 1 105 ? 13.649 -12.331 -11.375 1.00 46.00 105 LEU A N 1
ATOM 770 C CA . LEU A 1 105 ? 14.328 -13.437 -10.684 1.00 46.00 105 LEU A CA 1
ATOM 771 C C . LEU A 1 105 ? 14.324 -13.358 -9.145 1.00 46.00 105 LEU A C 1
ATOM 773 O O . LEU A 1 105 ? 14.924 -14.219 -8.508 1.00 46.00 105 LEU A O 1
ATOM 777 N N . ALA A 1 106 ? 13.648 -12.379 -8.531 1.00 48.59 106 ALA A N 1
ATOM 778 C CA . ALA A 1 106 ? 13.676 -12.200 -7.070 1.00 48.59 106 ALA A CA 1
ATOM 779 C C . ALA A 1 106 ? 12.331 -12.400 -6.343 1.00 48.59 106 ALA A C 1
ATOM 781 O O . ALA A 1 106 ? 12.335 -12.566 -5.124 1.00 48.59 106 ALA A O 1
ATOM 782 N N . LEU A 1 107 ? 11.191 -12.413 -7.044 1.00 57.75 107 LEU A N 1
ATOM 783 C CA . LEU A 1 107 ? 9.886 -12.675 -6.432 1.00 57.75 107 LEU A CA 1
ATOM 784 C C . LEU A 1 107 ? 9.272 -13.949 -7.007 1.00 57.75 107 LEU A C 1
ATOM 786 O O . LEU A 1 107 ? 9.088 -14.088 -8.212 1.00 57.75 107 LEU A O 1
ATOM 790 N N . ASP A 1 108 ? 8.950 -14.884 -6.119 1.00 67.12 108 ASP A N 1
ATOM 791 C CA . ASP A 1 108 ? 8.204 -16.089 -6.457 1.00 67.12 108 ASP A CA 1
ATOM 792 C C . ASP A 1 108 ? 6.750 -15.700 -6.783 1.00 67.12 108 ASP A C 1
ATOM 794 O O . ASP A 1 108 ? 5.913 -15.502 -5.899 1.00 67.12 108 ASP A O 1
ATOM 798 N N . TYR A 1 109 ? 6.472 -15.512 -8.075 1.00 73.56 109 TYR A N 1
ATOM 799 C CA . TYR A 1 109 ? 5.192 -15.043 -8.612 1.00 73.56 109 TYR A CA 1
ATOM 800 C C . TYR A 1 109 ? 4.135 -16.152 -8.644 1.00 73.56 109 TYR A C 1
ATOM 802 O O . TYR A 1 109 ? 3.604 -16.515 -9.697 1.00 73.56 109 TYR A O 1
ATOM 810 N N . THR A 1 110 ? 3.807 -16.708 -7.479 1.00 83.12 110 THR A N 1
ATOM 811 C CA . THR A 1 110 ? 2.784 -17.751 -7.350 1.00 83.12 110 THR A CA 1
ATOM 812 C C . THR A 1 110 ? 1.547 -17.242 -6.630 1.00 83.12 110 THR A C 1
ATOM 814 O O . THR A 1 110 ? 1.606 -16.419 -5.718 1.00 83.12 110 THR A O 1
ATOM 817 N N . PHE A 1 111 ? 0.391 -17.805 -6.988 1.00 83.69 111 PHE A N 1
ATOM 818 C CA . PHE A 1 111 ? -0.859 -17.538 -6.272 1.00 83.69 111 PHE A CA 1
ATOM 819 C C . PHE A 1 111 ? -0.736 -17.834 -4.767 1.00 83.69 111 PHE A C 1
ATOM 821 O O . PHE A 1 111 ? -1.319 -17.136 -3.941 1.00 83.69 111 PHE A O 1
ATOM 828 N N . ARG A 1 112 ? 0.074 -18.837 -4.401 1.00 88.00 112 ARG A N 1
ATOM 829 C CA . ARG A 1 112 ? 0.367 -19.174 -3.005 1.00 88.00 112 ARG A CA 1
ATOM 830 C C . ARG A 1 112 ? 1.056 -18.021 -2.276 1.00 88.00 112 ARG A C 1
ATOM 832 O O . ARG A 1 112 ? 0.649 -17.700 -1.164 1.00 88.00 112 ARG A O 1
ATOM 839 N N . VAL A 1 113 ? 2.068 -17.400 -2.881 1.00 86.56 113 VAL A N 1
ATOM 840 C CA . VAL A 1 113 ? 2.781 -16.261 -2.281 1.00 86.56 113 VAL A CA 1
ATOM 841 C C . VAL A 1 113 ? 1.850 -15.062 -2.128 1.00 86.56 113 VAL A C 1
ATOM 843 O O . VAL A 1 113 ? 1.769 -14.508 -1.033 1.00 86.56 113 VAL A O 1
ATOM 846 N N . ALA A 1 114 ? 1.071 -14.728 -3.161 1.00 88.25 114 ALA A N 1
ATOM 847 C CA . ALA A 1 114 ? 0.068 -13.665 -3.083 1.00 88.25 114 ALA A CA 1
ATOM 848 C C . ALA A 1 114 ? -0.956 -13.910 -1.956 1.00 88.25 114 ALA A C 1
ATOM 850 O O . ALA A 1 114 ? -1.267 -13.001 -1.189 1.00 88.25 114 ALA A O 1
ATOM 851 N N . ALA A 1 115 ? -1.439 -15.148 -1.799 1.00 91.06 115 ALA A N 1
ATOM 852 C CA . ALA A 1 115 ? -2.375 -15.510 -0.735 1.00 91.06 115 ALA A CA 1
ATOM 853 C C . ALA A 1 115 ? -1.758 -15.387 0.670 1.00 91.06 115 ALA A C 1
ATOM 855 O O . ALA A 1 115 ? -2.420 -14.916 1.594 1.00 91.06 115 ALA A O 1
ATOM 856 N N . LEU A 1 116 ? -0.489 -15.773 0.842 1.00 92.56 116 LEU A N 1
ATOM 857 C CA . LEU A 1 116 ? 0.224 -15.616 2.114 1.00 92.56 116 LEU A CA 1
ATOM 858 C C . LEU A 1 116 ? 0.458 -14.138 2.456 1.00 92.56 116 LEU A C 1
ATOM 860 O O . LEU A 1 116 ? 0.282 -13.746 3.608 1.00 92.56 116 LEU A O 1
ATOM 864 N N . TYR A 1 117 ? 0.795 -13.311 1.464 1.00 90.31 117 TYR A N 1
ATOM 865 C CA . TYR A 1 117 ? 0.924 -11.860 1.633 1.00 90.31 117 TYR A CA 1
ATOM 866 C C . TYR A 1 117 ? -0.406 -11.198 2.009 1.00 90.31 117 TYR A C 1
ATOM 868 O O . TYR A 1 117 ? -0.452 -10.360 2.913 1.00 90.31 117 TYR A O 1
ATOM 876 N N . ALA A 1 118 ? -1.499 -11.626 1.376 1.00 94.88 118 ALA A N 1
ATOM 877 C CA . ALA A 1 118 ? -2.846 -11.181 1.706 1.00 94.88 118 ALA A CA 1
ATOM 878 C C . ALA A 1 118 ? -3.227 -11.571 3.142 1.00 94.88 118 ALA A C 1
ATOM 880 O O . ALA A 1 118 ? -3.687 -10.728 3.911 1.00 94.88 118 ALA A O 1
ATOM 881 N N . LEU A 1 119 ? -2.945 -12.812 3.555 1.00 96.81 119 LEU A N 1
ATOM 882 C CA . LEU A 1 119 ? -3.171 -13.267 4.928 1.00 96.81 119 LEU A CA 1
ATOM 883 C C . LEU A 1 119 ? -2.362 -12.449 5.947 1.00 96.81 119 LEU A C 1
ATOM 885 O O . LEU A 1 119 ? -2.900 -12.047 6.978 1.00 96.81 119 LEU A O 1
ATOM 889 N N . ALA A 1 120 ? -1.089 -12.168 5.658 1.00 95.81 120 ALA A N 1
ATOM 890 C CA . ALA A 1 120 ? -0.257 -11.334 6.519 1.00 95.81 120 ALA A CA 1
ATOM 891 C C . ALA A 1 120 ? -0.825 -9.911 6.633 1.00 95.81 120 ALA A C 1
ATOM 893 O O . ALA A 1 120 ? -0.977 -9.395 7.742 1.00 95.81 120 ALA A O 1
ATOM 894 N N . SER A 1 121 ? -1.213 -9.312 5.503 1.00 95.81 121 SER A N 1
ATOM 895 C CA . SER A 1 121 ? -1.843 -7.988 5.449 1.00 95.81 121 SER A CA 1
ATOM 896 C C . SER A 1 121 ? -3.152 -7.956 6.238 1.00 95.81 121 SER A C 1
ATOM 898 O O . SER A 1 121 ? -3.391 -7.023 6.996 1.00 95.81 121 SER A O 1
ATOM 900 N N . PHE A 1 122 ? -3.971 -9.003 6.129 1.00 97.94 122 PHE A N 1
ATOM 901 C CA . PHE A 1 122 ? -5.215 -9.148 6.878 1.00 97.94 122 PHE A CA 1
ATOM 902 C C . PHE A 1 122 ? -4.976 -9.119 8.395 1.00 97.94 122 PHE A C 1
ATOM 904 O O . PHE A 1 122 ? -5.612 -8.336 9.107 1.00 97.94 122 PHE A O 1
ATOM 911 N N . VAL A 1 123 ? -4.030 -9.924 8.889 1.00 98.19 123 VAL A N 1
ATOM 912 C CA . VAL A 1 123 ? -3.701 -9.991 10.322 1.00 98.19 123 VAL A CA 1
ATOM 913 C C . VAL A 1 123 ? -3.127 -8.662 10.817 1.00 98.19 123 VAL A C 1
ATOM 915 O O . VAL A 1 123 ? -3.583 -8.142 11.837 1.00 98.19 123 VAL A O 1
ATOM 918 N N . LEU A 1 124 ? -2.170 -8.083 10.084 1.00 96.75 124 LEU A N 1
ATOM 919 C CA . LEU A 1 124 ? -1.560 -6.790 10.410 1.00 96.75 124 LEU A CA 1
ATOM 920 C C . LEU A 1 124 ? -2.606 -5.676 10.472 1.00 96.75 124 LEU A C 1
ATOM 922 O O . LEU A 1 124 ? -2.623 -4.901 11.428 1.00 96.75 124 LEU A O 1
ATOM 926 N N . SER A 1 125 ? -3.510 -5.616 9.494 1.00 96.81 125 SER A N 1
ATOM 927 C CA . SER A 1 125 ? -4.554 -4.597 9.460 1.00 96.81 125 SER A CA 1
ATOM 928 C C . SER A 1 125 ? -5.591 -4.758 10.560 1.00 96.81 125 SER A C 1
ATOM 930 O O . SER A 1 125 ? -6.018 -3.758 11.136 1.00 96.81 125 SER A O 1
ATOM 932 N N . GLY A 1 126 ? -5.961 -5.990 10.913 1.00 97.19 126 GLY A N 1
ATOM 933 C CA . GLY A 1 126 ? -6.826 -6.236 12.066 1.00 97.19 126 GLY A CA 1
ATOM 934 C C . GLY A 1 126 ? -6.179 -5.829 13.385 1.00 97.19 126 GLY A C 1
ATOM 935 O O . GLY A 1 126 ? -6.802 -5.126 14.181 1.00 97.19 126 GLY A O 1
ATOM 936 N N . ALA A 1 127 ? -4.911 -6.192 13.591 1.00 97.25 127 ALA A N 1
ATOM 937 C CA . ALA A 1 127 ? -4.163 -5.810 14.784 1.00 97.25 127 ALA A CA 1
ATOM 938 C C . ALA A 1 127 ? -4.010 -4.284 14.901 1.00 97.25 127 ALA A C 1
ATOM 940 O O . ALA A 1 127 ? -4.241 -3.720 15.971 1.00 97.25 127 ALA A O 1
ATOM 941 N N . ALA A 1 128 ? -3.685 -3.608 13.797 1.00 95.88 128 ALA A N 1
ATOM 942 C CA . ALA A 1 128 ? -3.539 -2.158 13.755 1.00 95.88 128 ALA A CA 1
ATOM 943 C C . ALA A 1 128 ? -4.861 -1.432 14.012 1.00 95.88 128 ALA A C 1
ATOM 945 O O . ALA A 1 128 ? -4.898 -0.506 14.815 1.00 95.88 128 ALA A O 1
ATOM 946 N N . ALA A 1 129 ? -5.955 -1.866 13.383 1.00 95.44 129 ALA A N 1
ATOM 947 C CA . ALA A 1 129 ? -7.274 -1.291 13.626 1.00 95.44 129 ALA A CA 1
ATOM 948 C C . ALA A 1 129 ? -7.715 -1.489 15.080 1.00 95.44 129 ALA A C 1
ATOM 950 O O . ALA A 1 129 ? -8.194 -0.549 15.709 1.00 95.44 129 ALA A O 1
ATOM 951 N N . TYR A 1 130 ? -7.496 -2.678 15.644 1.00 95.19 130 TYR A N 1
ATOM 952 C CA . TYR A 1 130 ? -7.799 -2.940 17.047 1.00 95.19 130 TYR A CA 1
ATOM 953 C C . TYR A 1 130 ? -6.986 -2.033 17.980 1.00 95.19 130 TYR A C 1
ATOM 955 O O . TYR A 1 130 ? -7.553 -1.334 18.816 1.00 95.19 130 TYR A O 1
ATOM 963 N N . ALA A 1 131 ? -5.662 -1.988 17.816 1.00 94.94 131 ALA A N 1
ATOM 964 C CA . ALA A 1 131 ? -4.791 -1.168 18.654 1.00 94.94 131 ALA A CA 1
ATOM 965 C C . ALA A 1 131 ? -5.075 0.337 18.500 1.00 94.94 131 ALA A C 1
ATOM 967 O O . ALA A 1 131 ? -5.045 1.070 19.490 1.00 94.94 131 ALA A O 1
ATOM 968 N N . TRP A 1 132 ? -5.385 0.799 17.285 1.00 93.06 132 TRP A N 1
ATOM 969 C CA . TRP A 1 132 ? -5.735 2.194 17.023 1.00 93.06 132 TRP A CA 1
ATOM 970 C C . TRP A 1 132 ? -7.097 2.552 17.619 1.00 93.06 132 TRP A C 1
ATOM 972 O O . TRP A 1 132 ? -7.205 3.566 18.304 1.00 93.06 132 TRP A O 1
ATOM 982 N N . GLY A 1 133 ? -8.100 1.680 17.471 1.00 91.31 133 GLY A N 1
ATOM 983 C CA . GLY A 1 133 ? -9.406 1.825 18.121 1.00 91.31 133 GLY A CA 1
ATOM 984 C C . GLY A 1 133 ? -9.307 1.861 19.648 1.00 91.31 133 GLY A C 1
ATOM 985 O O . GLY A 1 133 ? -10.000 2.633 20.296 1.00 91.31 133 GLY A O 1
ATOM 986 N N . ARG A 1 134 ? -8.367 1.107 20.233 1.00 90.81 134 ARG A N 1
ATOM 987 C CA . ARG A 1 134 ? -8.037 1.156 21.670 1.00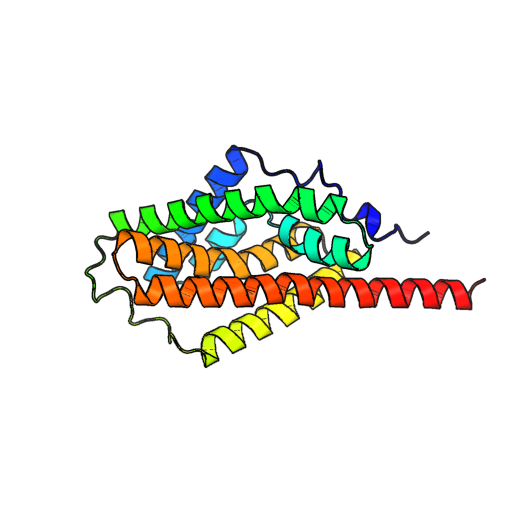 90.81 134 ARG A CA 1
ATOM 988 C C . ARG A 1 134 ? -7.143 2.337 22.070 1.00 90.81 134 ARG A C 1
ATOM 990 O O . ARG A 1 134 ? -6.776 2.431 23.239 1.00 90.81 134 ARG A O 1
ATOM 997 N N . ARG A 1 135 ? -6.780 3.214 21.126 1.00 89.75 135 ARG A N 1
ATOM 998 C CA . ARG A 1 135 ? -5.883 4.372 21.308 1.00 89.75 135 ARG A CA 1
ATOM 999 C C . ARG A 1 135 ? -4.488 4.010 21.841 1.00 89.75 135 ARG A C 1
ATOM 1001 O O . ARG A 1 135 ? -3.800 4.854 22.401 1.00 89.75 135 ARG A O 1
ATOM 1008 N N . TRP A 1 136 ? -4.049 2.766 21.656 1.00 92.19 136 TRP A N 1
ATOM 1009 C CA . TRP A 1 136 ? -2.703 2.322 22.046 1.00 92.19 136 TRP A CA 1
ATOM 1010 C C . TRP A 1 136 ? -1.626 2.808 21.080 1.00 92.19 136 TRP A C 1
ATOM 1012 O O . TRP A 1 136 ? -0.459 2.913 21.444 1.00 92.19 136 TRP A O 1
ATOM 1022 N N . ILE A 1 137 ? -2.028 3.089 19.842 1.00 92.19 137 ILE A N 1
ATOM 1023 C CA . ILE A 1 137 ? -1.172 3.588 18.771 1.00 92.19 137 ILE A CA 1
ATOM 1024 C C . ILE A 1 137 ? -1.835 4.784 18.085 1.00 92.19 137 ILE A C 1
ATOM 1026 O O . ILE A 1 137 ? -3.062 4.904 18.075 1.00 92.19 137 ILE A O 1
ATOM 1030 N N . GLY A 1 138 ? -1.018 5.658 17.497 1.00 89.38 138 GLY A N 1
ATOM 1031 C CA . GLY A 1 138 ? -1.491 6.768 16.669 1.00 89.38 138 GLY A CA 1
ATOM 1032 C C . GLY A 1 138 ? -1.853 6.348 15.238 1.00 89.38 138 GLY A C 1
ATOM 1033 O O . GLY A 1 138 ? -1.492 5.264 14.781 1.00 89.38 138 GLY A O 1
ATOM 1034 N N . GLU A 1 139 ? -2.504 7.257 14.506 1.00 87.25 139 GLU A N 1
ATOM 1035 C CA . GLU A 1 139 ? -2.989 7.070 13.121 1.00 87.25 139 GLU A CA 1
ATOM 1036 C C . GLU A 1 139 ? -1.886 6.756 12.089 1.00 87.25 139 GLU A C 1
ATOM 1038 O O . GLU A 1 139 ? -2.154 6.179 11.033 1.00 87.25 139 GLU A O 1
ATOM 1043 N N . VAL A 1 140 ? -0.629 7.075 12.418 1.00 88.56 140 VAL A N 1
ATOM 1044 C CA . VAL A 1 140 ? 0.548 6.809 11.577 1.00 88.56 140 VAL A CA 1
ATOM 1045 C C . VAL A 1 140 ? 0.741 5.310 11.331 1.00 88.56 140 VAL A C 1
ATOM 1047 O O . VAL A 1 140 ? 1.026 4.910 10.205 1.00 88.56 140 VAL A O 1
ATOM 1050 N N . ILE A 1 141 ? 0.562 4.466 12.354 1.00 90.62 141 ILE A N 1
ATOM 1051 C CA . ILE A 1 141 ? 0.855 3.027 12.250 1.00 90.62 141 ILE A CA 1
ATOM 1052 C C . ILE A 1 141 ? -0.130 2.301 11.315 1.00 90.62 141 ILE A C 1
ATOM 1054 O O . ILE A 1 141 ? 0.333 1.605 10.409 1.00 90.62 141 ILE A O 1
ATOM 1058 N N . PRO A 1 142 ? -1.462 2.456 11.453 1.00 91.31 142 PRO A N 1
ATOM 1059 C CA . PRO A 1 142 ? -2.416 1.877 10.509 1.00 91.31 142 PRO A CA 1
ATOM 1060 C C . PRO A 1 142 ? -2.150 2.312 9.071 1.00 91.31 142 PRO A C 1
ATOM 1062 O O . PRO A 1 142 ? -2.094 1.470 8.176 1.00 91.31 142 PRO A O 1
ATOM 1065 N N . GLY A 1 143 ? -1.914 3.605 8.839 1.00 89.62 143 GLY A N 1
ATOM 1066 C CA . GLY A 1 143 ? -1.641 4.092 7.491 1.00 89.62 143 GLY A CA 1
ATOM 1067 C C . GLY A 1 143 ? -0.327 3.585 6.904 1.00 89.62 143 GLY A C 1
ATOM 1068 O O . GLY A 1 143 ? -0.288 3.259 5.720 1.00 89.62 143 GLY A O 1
ATOM 1069 N N . PHE A 1 144 ? 0.716 3.439 7.724 1.00 91.44 144 PHE A N 1
ATOM 1070 C CA . PHE A 1 144 ? 1.957 2.775 7.330 1.00 91.44 144 PHE A CA 1
ATOM 1071 C C . PHE A 1 144 ? 1.712 1.315 6.917 1.00 91.44 144 PHE A C 1
ATOM 1073 O O . PHE A 1 144 ? 2.160 0.898 5.852 1.00 91.44 144 PHE A O 1
ATOM 1080 N N . ILE A 1 145 ? 0.926 0.561 7.695 1.00 93.75 145 ILE A N 1
ATOM 1081 C CA . ILE A 1 145 ? 0.569 -0.833 7.384 1.00 93.75 145 ILE A CA 1
ATOM 1082 C C . ILE A 1 145 ? -0.238 -0.938 6.087 1.00 93.75 145 ILE A C 1
ATOM 1084 O O . ILE A 1 145 ? 0.077 -1.781 5.248 1.00 93.75 145 ILE A O 1
ATOM 1088 N N . ALA A 1 146 ? -1.247 -0.078 5.888 1.00 92.31 146 ALA A N 1
ATOM 1089 C CA . ALA A 1 146 ? -1.999 -0.040 4.628 1.00 92.31 146 ALA A CA 1
ATOM 1090 C C . ALA A 1 146 ? -1.060 0.154 3.443 1.00 92.31 146 ALA A C 1
ATOM 1092 O O . ALA A 1 146 ? -1.215 -0.462 2.396 1.00 92.31 146 ALA A O 1
ATOM 1093 N N . ALA A 1 147 ? -0.072 1.014 3.600 1.00 90.69 147 ALA A N 1
ATOM 1094 C CA . ALA A 1 147 ? 0.741 1.403 2.484 1.00 90.69 147 ALA A CA 1
ATOM 1095 C C . ALA A 1 147 ? 1.922 0.442 2.229 1.00 90.69 147 ALA A C 1
ATOM 1097 O O . ALA A 1 147 ? 2.253 0.232 1.067 1.00 90.69 147 ALA A O 1
ATOM 1098 N N . ILE A 1 148 ? 2.416 -0.300 3.231 1.00 91.38 148 ILE A N 1
ATOM 1099 C CA . ILE A 1 148 ? 3.216 -1.522 2.993 1.00 91.38 148 ILE A CA 1
ATOM 1100 C C . ILE A 1 148 ? 2.417 -2.561 2.196 1.00 91.38 148 ILE A C 1
ATOM 1102 O O . ILE A 1 148 ? 2.968 -3.221 1.320 1.00 91.38 148 ILE A O 1
ATOM 1106 N N . ALA A 1 149 ? 1.125 -2.723 2.484 1.00 93.19 149 ALA A N 1
ATOM 1107 C CA . ALA A 1 149 ? 0.304 -3.716 1.796 1.00 93.19 149 ALA A CA 1
ATOM 1108 C C . ALA A 1 149 ? -0.010 -3.324 0.336 1.00 93.19 149 ALA A C 1
ATOM 1110 O O . ALA A 1 149 ? -0.176 -4.196 -0.51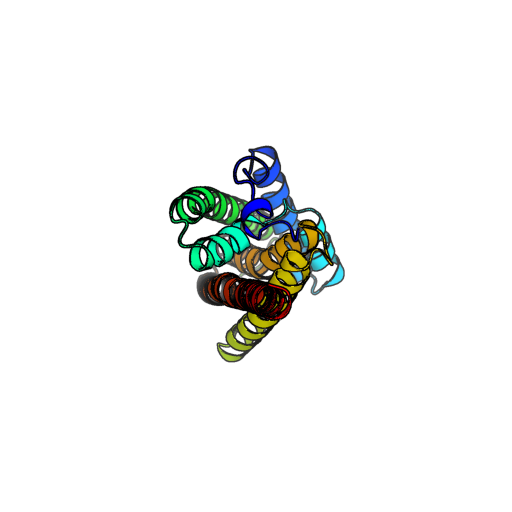8 1.00 93.19 149 ALA A O 1
ATOM 1111 N N . LEU A 1 150 ? -0.110 -2.020 0.045 1.00 93.25 150 LEU A N 1
ATOM 1112 C CA . LEU A 1 150 ? -0.643 -1.509 -1.224 1.00 93.25 150 LEU A CA 1
ATOM 1113 C C . LEU A 1 150 ? 0.404 -0.891 -2.157 1.00 93.25 150 LEU A C 1
ATOM 1115 O O . LEU A 1 150 ? 0.297 -1.049 -3.370 1.00 93.25 150 LEU A O 1
ATOM 1119 N N . VAL A 1 151 ? 1.401 -0.174 -1.637 1.00 93.75 151 VAL A N 1
ATOM 1120 C CA . VAL A 1 151 ? 2.344 0.584 -2.478 1.00 93.75 151 VAL A CA 1
ATOM 1121 C C . VAL A 1 151 ? 3.350 -0.323 -3.199 1.00 93.75 151 VAL A C 1
ATOM 1123 O O . VAL A 1 151 ? 3.521 -0.122 -4.398 1.00 93.75 151 VAL A O 1
ATOM 1126 N N . PRO A 1 152 ? 3.970 -1.344 -2.572 1.00 92.12 152 PRO A N 1
ATOM 1127 C CA . PRO A 1 152 ? 4.881 -2.258 -3.265 1.00 92.12 152 PRO A CA 1
ATOM 1128 C C . PRO A 1 152 ? 4.296 -2.965 -4.499 1.00 92.12 152 PRO A C 1
ATOM 1130 O O . PRO A 1 152 ? 4.902 -2.838 -5.567 1.00 92.12 152 PRO A O 1
ATOM 1133 N N . PRO A 1 153 ? 3.130 -3.648 -4.435 1.00 92.50 153 PRO A N 1
ATOM 1134 C CA . PRO A 1 153 ? 2.580 -4.294 -5.627 1.00 92.50 153 PRO A CA 1
ATOM 1135 C C . PRO A 1 153 ? 2.211 -3.267 -6.702 1.00 92.50 153 PRO A C 1
ATOM 1137 O O . PRO A 1 153 ? 2.409 -3.478 -7.893 1.00 92.50 153 PRO A O 1
ATOM 1140 N N . LEU A 1 154 ? 1.752 -2.086 -6.304 1.00 93.81 154 LEU A N 1
ATOM 1141 C CA . LEU A 1 154 ? 1.433 -1.019 -7.240 1.00 93.81 154 LEU A CA 1
ATOM 1142 C C . LEU A 1 154 ? 2.679 -0.413 -7.918 1.00 93.81 154 LEU A C 1
ATOM 1144 O O . LEU A 1 154 ? 2.640 -0.100 -9.109 1.00 93.81 154 LEU A O 1
ATOM 1148 N N . ALA A 1 155 ? 3.788 -0.285 -7.186 1.00 93.44 155 ALA A N 1
ATOM 1149 C CA . ALA A 1 155 ? 5.079 0.130 -7.721 1.00 93.44 155 ALA A CA 1
ATOM 1150 C C . ALA A 1 155 ? 5.573 -0.874 -8.772 1.00 93.44 155 ALA A C 1
ATOM 1152 O O . ALA A 1 155 ? 5.923 -0.483 -9.887 1.00 93.44 155 ALA A O 1
ATOM 1153 N N . LEU A 1 156 ? 5.520 -2.174 -8.460 1.00 91.81 156 LEU A N 1
ATOM 1154 C CA . LEU A 1 156 ? 5.895 -3.242 -9.390 1.00 91.81 156 LEU A CA 1
ATOM 1155 C C . LEU A 1 156 ? 4.945 -3.346 -10.590 1.00 91.81 156 LEU A C 1
ATOM 1157 O O . LEU A 1 156 ? 5.402 -3.588 -11.706 1.00 91.81 156 LEU A O 1
ATOM 1161 N N . ALA A 1 157 ? 3.646 -3.095 -10.410 1.00 92.50 157 ALA A N 1
ATOM 1162 C CA . ALA A 1 157 ? 2.710 -2.989 -11.525 1.00 92.50 157 ALA A CA 1
ATOM 1163 C C . ALA A 1 157 ? 3.100 -1.839 -12.470 1.00 92.50 157 ALA A C 1
ATOM 1165 O O . ALA A 1 157 ? 3.105 -2.024 -13.687 1.00 92.50 157 ALA A O 1
ATOM 1166 N N . GLY A 1 158 ? 3.495 -0.684 -11.920 1.00 93.12 158 GLY A N 1
ATOM 1167 C CA . GLY A 1 158 ? 4.038 0.445 -12.680 1.00 93.12 158 GLY A CA 1
ATOM 1168 C C . GLY A 1 158 ? 5.306 0.083 -13.458 1.00 93.12 158 GLY A C 1
ATOM 1169 O O . GLY A 1 158 ? 5.388 0.353 -14.656 1.00 93.12 158 GLY A O 1
ATOM 1170 N N . VAL A 1 159 ? 6.258 -0.598 -12.814 1.00 91.81 159 VAL A N 1
ATOM 1171 C CA . VAL A 1 159 ? 7.463 -1.134 -13.476 1.00 91.81 159 VAL A CA 1
ATOM 1172 C C . VAL A 1 159 ? 7.088 -2.099 -14.607 1.00 91.81 159 VAL A C 1
ATOM 1174 O O . VAL A 1 159 ? 7.656 -2.037 -15.696 1.00 91.81 159 VAL A O 1
ATOM 1177 N N . GLY A 1 160 ? 6.099 -2.970 -14.391 1.00 89.62 160 GLY A N 1
ATOM 1178 C CA . GLY A 1 160 ? 5.593 -3.889 -15.411 1.00 89.62 160 GLY A CA 1
ATOM 1179 C C . GLY A 1 160 ? 5.012 -3.168 -16.631 1.00 89.62 160 GLY A C 1
ATOM 1180 O O . GLY A 1 160 ? 5.215 -3.615 -17.758 1.00 89.62 160 GLY A O 1
ATOM 1181 N N . VAL A 1 161 ? 4.345 -2.026 -16.431 1.00 91.50 161 VAL A N 1
ATOM 1182 C CA . VAL A 1 161 ? 3.849 -1.177 -17.527 1.00 91.50 161 VAL A CA 1
ATOM 1183 C C . VAL A 1 161 ? 5.006 -0.594 -18.338 1.00 91.50 161 VAL A C 1
ATOM 1185 O O . VAL A 1 161 ? 5.007 -0.723 -19.561 1.00 91.50 161 VAL A O 1
ATOM 1188 N N . SER A 1 162 ? 6.000 0.024 -17.691 1.00 92.25 162 SER A N 1
ATOM 1189 C CA . SER A 1 162 ? 7.093 0.702 -18.407 1.00 92.25 162 SER A CA 1
ATOM 1190 C C . SER A 1 162 ? 8.062 -0.253 -19.100 1.00 92.25 162 SER A C 1
ATOM 1192 O O . SER A 1 162 ? 8.623 0.089 -20.139 1.00 92.25 162 SER A O 1
ATOM 1194 N N . THR A 1 163 ? 8.211 -1.469 -18.578 1.00 88.50 163 THR A N 1
ATOM 1195 C CA . THR A 1 163 ? 9.057 -2.524 -19.163 1.00 88.50 163 THR A CA 1
ATOM 1196 C C . THR A 1 163 ? 8.315 -3.435 -20.150 1.00 88.50 163 THR A C 1
ATOM 1198 O O . THR A 1 163 ? 8.916 -4.348 -20.720 1.00 88.50 163 THR A O 1
ATOM 1201 N N . LEU A 1 164 ? 7.018 -3.186 -20.390 1.00 88.94 164 LEU A N 1
ATOM 1202 C CA . LEU A 1 164 ? 6.121 -4.011 -21.217 1.00 88.94 164 LEU A CA 1
ATOM 1203 C C . LEU A 1 164 ? 5.989 -5.468 -20.734 1.00 88.94 164 LEU A C 1
ATOM 1205 O O . LEU A 1 164 ? 5.685 -6.379 -21.508 1.00 88.94 164 LEU A O 1
ATOM 1209 N N . ALA A 1 165 ? 6.189 -5.700 -19.441 1.00 86.75 165 ALA A N 1
ATOM 1210 C CA . ALA A 1 165 ? 6.088 -7.005 -18.816 1.00 86.75 165 ALA A CA 1
ATOM 1211 C C . ALA A 1 165 ? 4.691 -7.252 -18.237 1.00 86.75 165 ALA A C 1
ATOM 1213 O O . ALA A 1 165 ? 4.453 -7.241 -17.024 1.00 86.75 165 ALA A O 1
ATOM 1214 N N . PHE A 1 166 ? 3.743 -7.519 -19.132 1.00 85.31 166 PHE A N 1
ATOM 1215 C CA . PHE A 1 166 ? 2.333 -7.678 -18.771 1.00 85.31 166 PHE A CA 1
ATOM 1216 C C . PHE A 1 166 ? 2.053 -8.835 -17.802 1.00 85.31 166 PHE A C 1
ATOM 1218 O O . PHE A 1 166 ? 1.063 -8.778 -17.075 1.00 85.31 166 PHE A O 1
ATOM 1225 N N . GLY A 1 167 ? 2.901 -9.870 -17.770 1.00 86.44 167 GLY A N 1
ATOM 1226 C CA . GLY A 1 167 ? 2.778 -10.976 -16.814 1.00 86.44 167 GLY A CA 1
ATOM 1227 C C . GLY A 1 167 ? 2.900 -10.502 -15.365 1.00 86.44 167 GLY A C 1
ATOM 1228 O O . GLY A 1 167 ? 2.034 -10.801 -14.544 1.00 86.44 167 GLY A O 1
ATOM 1229 N N . VAL A 1 168 ? 3.910 -9.680 -15.077 1.00 84.94 168 VAL A N 1
ATOM 1230 C CA . VAL A 1 168 ? 4.114 -9.125 -13.733 1.00 84.94 168 VAL A CA 1
ATOM 1231 C C . VAL A 1 168 ? 3.130 -8.034 -13.409 1.00 84.94 168 VAL A C 1
ATOM 1233 O O . VAL A 1 168 ? 2.558 -8.060 -12.327 1.00 84.94 168 VAL A O 1
ATOM 1236 N N . MET A 1 169 ? 2.822 -7.157 -14.365 1.00 89.06 169 MET A N 1
ATOM 1237 C CA . MET A 1 169 ? 1.738 -6.197 -14.177 1.00 89.06 169 MET A CA 1
ATOM 1238 C C . MET A 1 169 ? 0.444 -6.904 -13.736 1.00 89.06 169 MET A C 1
ATOM 1240 O O . MET A 1 169 ? -0.193 -6.487 -12.775 1.00 89.06 169 MET A O 1
ATOM 1244 N N . ARG A 1 170 ? 0.065 -8.008 -14.393 1.00 89.88 170 ARG A N 1
ATOM 1245 C CA . ARG A 1 170 ? -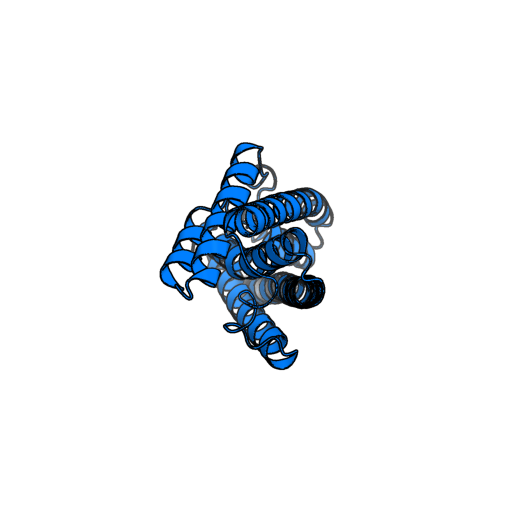1.133 -8.781 -14.028 1.00 89.88 170 ARG A CA 1
ATOM 1246 C C . ARG A 1 170 ? -1.031 -9.414 -12.646 1.00 89.88 170 ARG A C 1
ATOM 1248 O O . ARG A 1 170 ? -1.983 -9.302 -11.879 1.00 89.88 170 ARG A O 1
ATOM 1255 N N . TYR A 1 171 ? 0.084 -10.074 -12.338 1.00 90.62 171 TYR A N 1
ATOM 1256 C CA . TYR A 1 171 ? 0.289 -10.682 -11.024 1.00 90.62 171 TYR A CA 1
ATOM 1257 C C . TYR A 1 171 ? 0.171 -9.640 -9.908 1.00 90.62 171 TYR A C 1
ATOM 1259 O O . TYR A 1 171 ? -0.564 -9.840 -8.943 1.00 90.62 171 TYR A O 1
ATOM 1267 N N . GLU A 1 172 ? 0.839 -8.502 -10.067 1.00 91.06 172 GLU A N 1
ATOM 1268 C CA . GLU A 1 172 ? 0.887 -7.468 -9.042 1.00 91.06 172 GLU A CA 1
ATOM 1269 C C . GLU A 1 172 ? -0.451 -6.757 -8.863 1.00 91.06 172 GLU A C 1
ATOM 1271 O O . GLU A 1 172 ? -0.825 -6.423 -7.744 1.00 91.06 172 GLU A O 1
ATOM 1276 N N . LEU A 1 173 ? -1.238 -6.604 -9.930 1.00 91.81 173 LEU A N 1
ATOM 1277 C CA . LEU A 1 173 ? -2.612 -6.113 -9.817 1.00 91.81 173 LEU A CA 1
ATOM 1278 C C . LEU A 1 173 ? -3.520 -7.093 -9.056 1.00 91.81 173 LEU A C 1
ATOM 1280 O O . LEU A 1 173 ? -4.371 -6.657 -8.281 1.00 91.81 173 LEU A O 1
ATOM 1284 N N . ILE A 1 174 ? -3.335 -8.406 -9.236 1.00 92.00 174 ILE A N 1
ATOM 1285 C CA . ILE A 1 174 ? -4.059 -9.426 -8.460 1.00 92.00 174 ILE A CA 1
ATOM 1286 C C . ILE A 1 174 ? -3.622 -9.375 -6.990 1.00 92.00 174 ILE A C 1
ATOM 1288 O O . ILE A 1 174 ? -4.472 -9.342 -6.102 1.00 92.00 174 ILE A O 1
ATOM 1292 N N . SER A 1 175 ? -2.313 -9.315 -6.732 1.00 92.69 175 SER A N 1
ATOM 1293 C CA . SER A 1 175 ? -1.741 -9.182 -5.387 1.00 92.69 175 SER A CA 1
ATOM 1294 C C . SER A 1 175 ? -2.257 -7.922 -4.678 1.00 92.69 175 SER A C 1
ATOM 1296 O O . SER A 1 175 ? -2.750 -7.993 -3.552 1.00 92.69 175 SER A O 1
ATOM 1298 N N . LEU A 1 176 ? -2.264 -6.782 -5.379 1.00 93.06 176 LEU A N 1
ATOM 1299 C CA . LEU A 1 176 ? -2.821 -5.514 -4.911 1.00 93.06 176 LEU A CA 1
ATOM 1300 C C . LEU A 1 176 ? -4.299 -5.647 -4.531 1.00 93.06 176 LEU A C 1
ATOM 1302 O O . LEU A 1 176 ? -4.697 -5.171 -3.470 1.00 93.06 176 LEU A O 1
ATOM 1306 N N . ALA A 1 177 ? -5.113 -6.292 -5.370 1.00 93.06 177 ALA A N 1
ATOM 1307 C CA . ALA A 1 177 ? -6.531 -6.496 -5.087 1.00 93.06 177 ALA A CA 1
ATOM 1308 C C . ALA A 1 177 ? -6.739 -7.362 -3.834 1.00 93.06 177 ALA A C 1
ATOM 1310 O O . ALA A 1 177 ? -7.526 -6.998 -2.957 1.00 93.06 177 ALA A O 1
ATOM 1311 N N . CYS A 1 178 ? -5.996 -8.465 -3.708 1.00 95.12 178 CYS A N 1
ATOM 1312 C CA . CYS A 1 178 ? -6.032 -9.326 -2.526 1.00 95.12 178 CYS A CA 1
ATOM 1313 C C . CYS A 1 178 ? -5.622 -8.567 -1.254 1.00 95.12 178 CYS A C 1
ATOM 1315 O O . CYS A 1 178 ? -6.302 -8.666 -0.228 1.00 95.12 178 CYS A O 1
ATOM 1317 N N . ASN A 1 179 ? -4.554 -7.766 -1.317 1.00 95.06 179 ASN A N 1
ATOM 1318 C CA . ASN A 1 179 ? -4.089 -6.961 -0.188 1.00 95.06 179 ASN A CA 1
ATOM 1319 C C . ASN A 1 179 ? -5.082 -5.852 0.175 1.00 95.06 179 ASN A C 1
ATOM 1321 O O . ASN A 1 179 ? -5.355 -5.652 1.354 1.00 95.06 179 ASN A O 1
ATOM 1325 N N . ALA A 1 180 ? -5.687 -5.174 -0.802 1.00 93.50 180 ALA A N 1
ATOM 1326 C CA . ALA A 1 180 ? -6.704 -4.154 -0.551 1.00 93.50 180 ALA A CA 1
ATOM 1327 C C . ALA A 1 180 ? -7.928 -4.727 0.168 1.00 93.50 180 ALA A C 1
ATOM 1329 O O . ALA A 1 180 ? -8.369 -4.167 1.173 1.00 93.50 180 ALA A O 1
ATOM 1330 N N . VAL A 1 181 ? -8.434 -5.878 -0.288 1.00 95.00 181 VAL A N 1
ATOM 1331 C CA . VAL A 1 181 ? -9.514 -6.594 0.407 1.00 95.00 181 VAL A CA 1
ATOM 1332 C C . VAL A 1 181 ? -9.080 -6.970 1.823 1.00 95.00 181 VAL A C 1
ATOM 1334 O O . VAL A 1 181 ? -9.831 -6.756 2.771 1.00 95.00 181 VAL A O 1
ATOM 1337 N N . SER A 1 182 ? -7.853 -7.461 1.987 1.00 96.50 182 SER A N 1
ATOM 1338 C CA . SER A 1 182 ? -7.310 -7.864 3.287 1.00 96.50 182 SER A CA 1
ATOM 1339 C C . SER A 1 182 ? -7.200 -6.700 4.274 1.00 96.50 182 SER A C 1
ATOM 1341 O O . SER A 1 182 ? -7.579 -6.856 5.433 1.00 96.50 182 SER A O 1
ATOM 1343 N N . VAL A 1 183 ? -6.766 -5.519 3.823 1.00 95.81 183 VAL A N 1
ATOM 1344 C CA . VAL A 1 183 ? -6.710 -4.303 4.650 1.00 95.81 183 VAL A CA 1
ATOM 1345 C C . VAL A 1 183 ? -8.111 -3.891 5.107 1.00 95.81 183 VAL A C 1
ATOM 1347 O O . VAL A 1 183 ? -8.325 -3.621 6.290 1.00 95.81 183 VAL A O 1
ATOM 1350 N N . VAL A 1 184 ? -9.091 -3.881 4.198 1.00 94.50 184 VAL A N 1
ATOM 1351 C CA . VAL A 1 184 ? -10.475 -3.492 4.518 1.00 94.50 184 VAL A CA 1
ATOM 1352 C C . VAL A 1 184 ? -11.135 -4.495 5.465 1.00 94.50 184 VAL A C 1
ATOM 1354 O O . VAL A 1 184 ? -11.705 -4.101 6.480 1.00 94.50 184 VAL A O 1
ATOM 1357 N N . VAL A 1 185 ? -11.041 -5.792 5.171 1.00 96.25 185 VAL A N 1
ATOM 1358 C CA . VAL A 1 185 ? -11.678 -6.843 5.978 1.00 96.25 185 VAL A CA 1
ATOM 1359 C C . VAL A 1 185 ? -10.974 -6.999 7.327 1.00 96.25 185 VAL A C 1
ATOM 1361 O O . VAL A 1 185 ? -11.637 -7.105 8.357 1.00 96.25 185 VAL A O 1
ATOM 1364 N N . GLY A 1 186 ? -9.641 -6.935 7.349 1.00 97.62 186 GLY A N 1
ATOM 1365 C CA . GLY A 1 186 ? -8.852 -6.942 8.578 1.00 97.62 186 GLY A CA 1
ATOM 1366 C C . GLY A 1 186 ? -9.219 -5.766 9.474 1.00 97.62 186 GLY A C 1
ATOM 1367 O O . GLY A 1 186 ? -9.589 -5.967 10.630 1.00 97.62 186 GLY A O 1
ATOM 1368 N N . SER A 1 187 ? -9.209 -4.545 8.931 1.00 95.94 187 SER A N 1
ATOM 1369 C CA . SER A 1 187 ? -9.556 -3.348 9.705 1.00 95.94 187 SER A CA 1
ATOM 1370 C C . SER A 1 187 ? -10.988 -3.371 10.240 1.00 95.94 187 SER A C 1
ATOM 1372 O O . SER A 1 187 ? -11.201 -3.064 11.413 1.00 95.94 187 SER A O 1
ATOM 1374 N N . PHE A 1 188 ? -11.957 -3.813 9.433 1.00 95.25 188 PHE A N 1
ATOM 1375 C CA . PHE A 1 188 ? -13.338 -4.018 9.873 1.00 95.25 188 PHE A CA 1
ATOM 1376 C C . PHE A 1 188 ? -13.418 -4.945 11.093 1.00 95.25 188 PHE A C 1
ATOM 1378 O O . PHE A 1 188 ? -14.062 -4.603 12.088 1.00 95.25 188 PHE A O 1
ATOM 1385 N N . ILE A 1 189 ? -12.746 -6.101 11.052 1.00 96.69 189 ILE A N 1
ATOM 1386 C CA . ILE A 1 189 ? -12.742 -7.054 12.171 1.00 96.69 189 ILE A CA 1
ATOM 1387 C C . ILE A 1 189 ? -12.060 -6.442 13.397 1.00 96.69 189 ILE A C 1
ATOM 1389 O O . ILE A 1 189 ? -12.609 -6.518 14.496 1.00 96.69 189 ILE A O 1
ATOM 1393 N N . GLY A 1 190 ? -10.909 -5.790 13.216 1.00 96.00 190 GLY A N 1
ATOM 1394 C CA . GLY A 1 190 ? -10.180 -5.136 14.302 1.00 96.00 190 GLY A CA 1
ATOM 1395 C C . GLY A 1 190 ? -11.034 -4.109 15.045 1.00 96.00 190 GLY A C 1
ATOM 1396 O O . GLY A 1 190 ? -11.151 -4.177 16.267 1.00 96.00 190 GLY A O 1
ATOM 1397 N N . PHE A 1 191 ? -11.710 -3.213 14.320 1.00 94.69 191 PHE A N 1
ATOM 1398 C CA . PHE A 1 191 ? -12.622 -2.240 14.925 1.00 94.69 191 PHE A CA 1
ATOM 1399 C C . PHE A 1 191 ? -13.878 -2.888 15.530 1.00 94.69 191 PHE A C 1
ATOM 1401 O O . PHE A 1 191 ? -14.340 -2.456 16.586 1.00 94.69 191 PHE A O 1
ATOM 1408 N N . SER A 1 192 ? -14.409 -3.956 14.923 1.00 93.81 192 SER A N 1
ATOM 1409 C CA . SER A 1 192 ? -15.575 -4.684 15.455 1.00 93.81 192 SER A CA 1
ATOM 1410 C C . SER A 1 192 ? -15.306 -5.254 16.849 1.00 93.81 192 SER A C 1
ATOM 1412 O O . SER A 1 192 ? -16.176 -5.219 17.721 1.00 93.81 192 SER A O 1
ATOM 1414 N N . LEU A 1 193 ? -14.088 -5.755 17.078 1.00 94.25 193 LEU A N 1
ATOM 1415 C CA . LEU A 1 193 ? -13.659 -6.268 18.379 1.00 94.25 193 LEU A CA 1
ATOM 1416 C C . LEU A 1 193 ? -13.565 -5.165 19.441 1.00 94.25 193 LEU A C 1
ATOM 1418 O O . LEU A 1 193 ? -13.851 -5.430 20.608 1.00 94.25 193 LEU A O 1
ATOM 1422 N N . VAL A 1 194 ? -13.201 -3.939 19.050 1.00 92.31 194 VAL A N 1
ATOM 1423 C CA . VAL A 1 194 ? -13.214 -2.777 19.954 1.00 92.31 194 VAL A CA 1
ATOM 1424 C C . VAL A 1 194 ? -14.650 -2.434 20.345 1.00 92.31 194 VAL A C 1
ATOM 1426 O O . VAL A 1 194 ? -14.965 -2.431 21.534 1.00 92.31 194 VAL A O 1
ATOM 1429 N N . LYS A 1 195 ? -15.536 -2.276 19.353 1.00 88.25 195 LYS A N 1
ATOM 1430 C CA . LYS A 1 195 ? -16.948 -1.918 19.561 1.00 88.25 195 LYS A CA 1
ATOM 1431 C C . LYS A 1 195 ? -17.686 -2.904 20.476 1.00 88.25 195 LYS A C 1
ATOM 1433 O O . LYS A 1 195 ? -18.396 -2.489 21.383 1.00 88.25 195 LYS A O 1
ATOM 1438 N N . LYS A 1 196 ? -17.498 -4.216 20.272 1.00 87.56 196 LYS A N 1
ATOM 1439 C CA . LYS A 1 196 ? -18.134 -5.260 21.102 1.00 87.56 196 LYS A CA 1
ATOM 1440 C C . LYS A 1 196 ? -17.701 -5.196 22.572 1.00 87.56 196 LYS A C 1
ATOM 1442 O O . LYS A 1 196 ? -18.460 -5.581 23.458 1.00 87.56 196 LYS A O 1
ATOM 1447 N N . LYS A 1 197 ? -16.461 -4.781 22.836 1.00 82.25 197 LYS A N 1
ATOM 1448 C CA . LYS A 1 197 ? -15.945 -4.690 24.202 1.00 82.25 197 LYS A CA 1
ATOM 1449 C C . LYS A 1 197 ? -16.512 -3.473 24.930 1.00 82.25 197 LYS A C 1
ATOM 1451 O O . LYS A 1 197 ? -16.890 -3.611 26.083 1.00 82.25 197 LYS A O 1
ATOM 1456 N N . GLU A 1 198 ? -16.629 -2.340 24.240 1.00 79.06 198 GLU A N 1
ATOM 1457 C CA . GLU A 1 198 ? -17.255 -1.125 24.782 1.00 79.06 198 GLU A CA 1
ATOM 1458 C C . GLU A 1 198 ? -18.707 -1.382 25.208 1.00 79.06 198 GLU A C 1
ATOM 1460 O O . GLU A 1 198 ? -19.064 -1.081 26.341 1.00 79.06 198 GLU A O 1
ATOM 1465 N N . SER A 1 199 ? -19.507 -2.063 24.376 1.00 73.44 199 SER A N 1
ATOM 1466 C CA . SER A 1 199 ? -20.895 -2.402 24.731 1.00 73.44 199 SER A CA 1
ATOM 1467 C C . SER A 1 199 ? -21.021 -3.319 25.955 1.00 73.44 199 SER A C 1
ATOM 1469 O O . SER A 1 199 ? -21.990 -3.225 26.697 1.00 73.44 199 SER A O 1
ATOM 1471 N N . GLY A 1 200 ? -20.057 -4.221 26.170 1.00 72.12 200 GLY A N 1
ATOM 1472 C CA . GLY A 1 200 ? -20.083 -5.141 27.312 1.00 72.12 200 GLY A CA 1
ATOM 1473 C C . GLY A 1 200 ? -19.638 -4.510 28.635 1.00 72.12 200 GLY A C 1
ATOM 1474 O O . GLY A 1 200 ? -20.020 -5.006 29.694 1.00 72.12 200 GLY A O 1
ATOM 1475 N N . ASP A 1 201 ? -18.833 -3.444 28.584 1.00 72.12 201 ASP A N 1
ATOM 1476 C CA . ASP A 1 201 ? -18.476 -2.663 29.770 1.00 72.12 201 ASP A CA 1
ATOM 1477 C C . ASP A 1 201 ? -19.667 -1.779 30.194 1.00 72.12 201 ASP A C 1
ATOM 1479 O O . ASP A 1 201 ? -19.997 -1.747 31.378 1.00 72.12 201 ASP A O 1
ATOM 1483 N N . ASP A 1 202 ? -20.382 -1.159 29.247 1.00 67.56 202 ASP A N 1
ATOM 1484 C CA . ASP A 1 202 ? -21.577 -0.349 29.541 1.00 67.56 202 ASP A CA 1
ATOM 1485 C C . ASP A 1 202 ? -22.704 -1.169 30.207 1.00 67.56 202 ASP A C 1
ATOM 1487 O O . ASP A 1 202 ? -23.320 -0.702 31.162 1.00 67.56 202 ASP A O 1
ATOM 1491 N N . GLU A 1 203 ? -22.933 -2.420 29.786 1.00 66.50 203 GLU A N 1
ATOM 1492 C CA . GLU A 1 203 ? -23.929 -3.321 30.403 1.00 66.50 203 GLU A CA 1
ATOM 1493 C C . GLU A 1 203 ? -23.559 -3.798 31.822 1.00 66.50 203 GLU A C 1
ATOM 1495 O O . GLU A 1 203 ? -24.430 -4.235 32.571 1.00 66.50 203 GLU A O 1
ATOM 1500 N N . ARG A 1 204 ? -22.274 -3.770 32.206 1.00 59.88 204 ARG A N 1
ATOM 1501 C CA . ARG A 1 204 ? -21.821 -4.213 33.542 1.00 59.88 204 ARG A CA 1
ATOM 1502 C C . ARG A 1 204 ? -21.851 -3.112 34.597 1.00 59.88 204 ARG A C 1
ATOM 1504 O O . ARG A 1 204 ? -21.804 -3.435 35.784 1.00 59.88 204 ARG A O 1
ATOM 1511 N N . TYR A 1 205 ? -21.854 -1.851 34.175 1.00 60.66 205 TYR A N 1
ATOM 1512 C CA . TYR A 1 205 ? -21.755 -0.687 35.060 1.00 60.66 205 TYR A CA 1
ATOM 1513 C C . TYR A 1 205 ? -22.965 0.264 34.978 1.00 60.66 205 TYR A C 1
ATOM 1515 O O . TYR A 1 205 ? -22.953 1.283 35.672 1.00 60.66 205 TYR A O 1
ATOM 1523 N N . GLY A 1 206 ? -23.980 -0.052 34.162 1.00 51.22 206 GLY A N 1
ATOM 1524 C CA . GLY A 1 206 ? -25.296 0.608 34.130 1.00 51.22 206 GLY A CA 1
ATOM 1525 C C . GLY A 1 206 ? -26.345 -0.139 34.942 1.00 51.22 206 GLY A C 1
ATOM 1526 O O . GLY A 1 206 ? -27.210 0.550 35.526 1.00 51.22 206 GLY A O 1
#

Sequence (206 aa):
MPQSLEELFDPEKHALTGGHYFLLALSSLIIAAGLFFGRLDVVVGGALIMPILVSAYAVGLGALLGHRGLMRHAYPGIIKSFLAAAAGGALFGLFSGMNRELAFLALDYTFRVAALYALASFVLSGAAAYAWGRRWIGEVIPGFIAAIALVPPLALAGVGVSTLAFGVMRYELISLACNAVSVVVGSFIGFSLVKKKESGDDERYG